Protein AF-A0A7W0XZ50-F1 (afdb_monomer_lite)

pLDDT: mean 72.94, std 28.94, range [22.44, 98.56]

Radius of gyration: 21.13 Å; chains: 1; bounding box: 76×56×45 Å

Foldseek 3Di:
DPDPPPLVVVLVVLLVVLVVVCVVPVPWQKEAEADAQAADQDPPPPPCNVVSVVSSVVSVSRLVSNQVSQVVVVVVVRNYDYQYLHVLCVQQHPVHPHHQAACDDPRHSHGDPSVVVSVVVSVVVVDPDPDDPPPPPPDPDDPPDDDPPPPPPDDDDDDDDDPVPPPDDDMDIDDPDPDDDDDPDDDDD

Structure (mmCIF, N/CA/C/O backbone):
data_AF-A0A7W0XZ50-F1
#
_entry.id   AF-A0A7W0XZ50-F1
#
loop_
_atom_site.group_PDB
_atom_site.id
_atom_site.type_symbol
_atom_site.label_atom_id
_atom_site.label_alt_id
_atom_site.label_comp_id
_atom_site.label_asym_id
_atom_site.label_entity_id
_atom_site.label_seq_id
_atom_site.pdbx_PDB_ins_code
_atom_site.Cartn_x
_atom_site.Cartn_y
_atom_site.Cartn_z
_atom_site.occupancy
_atom_site.B_iso_or_equiv
_atom_site.auth_seq_id
_atom_site.auth_comp_id
_atom_site.auth_asym_id
_atom_site.auth_atom_id
_atom_site.pdbx_PDB_model_num
ATOM 1 N N . MET A 1 1 ? 13.318 17.960 -4.355 1.00 37.28 1 MET A N 1
ATOM 2 C CA . MET A 1 1 ? 12.654 18.485 -3.143 1.00 37.28 1 MET A CA 1
ATOM 3 C C . MET A 1 1 ? 11.174 18.613 -3.468 1.00 37.28 1 MET A C 1
ATOM 5 O O . MET A 1 1 ? 10.826 19.457 -4.281 1.00 37.28 1 MET A O 1
ATOM 9 N N . ALA A 1 2 ? 10.330 17.703 -2.973 1.00 39.47 2 ALA A N 1
ATOM 10 C CA . ALA A 1 2 ? 8.882 17.807 -3.167 1.00 39.47 2 ALA A CA 1
ATOM 11 C C . ALA A 1 2 ? 8.350 19.037 -2.400 1.00 39.47 2 ALA A C 1
ATOM 13 O O . ALA A 1 2 ? 8.892 19.345 -1.333 1.00 39.47 2 ALA A O 1
ATOM 14 N N . PRO A 1 3 ? 7.349 19.768 -2.922 1.00 38.62 3 PRO A N 1
ATOM 15 C CA . PRO A 1 3 ? 6.856 20.976 -2.273 1.00 38.62 3 PRO A CA 1
ATOM 16 C C . PRO A 1 3 ? 6.271 20.666 -0.879 1.00 38.62 3 PRO A C 1
ATOM 18 O O . PRO A 1 3 ? 5.574 19.658 -0.715 1.00 38.62 3 PRO A O 1
ATOM 21 N N . PRO A 1 4 ? 6.529 21.520 0.130 1.00 40.62 4 PRO A N 1
ATOM 22 C CA . PRO A 1 4 ? 6.027 21.340 1.488 1.00 40.62 4 PRO A CA 1
ATOM 23 C C . PRO A 1 4 ? 4.510 21.572 1.507 1.00 40.62 4 PRO A C 1
ATOM 25 O O . PRO A 1 4 ? 4.044 22.705 1.538 1.00 40.62 4 PRO A O 1
ATOM 28 N N . GLY A 1 5 ? 3.725 20.496 1.431 1.00 44.00 5 GLY A N 1
ATOM 29 C CA . GLY A 1 5 ? 2.264 20.575 1.560 1.00 44.00 5 GLY A CA 1
ATOM 30 C C . GLY A 1 5 ? 1.484 19.346 1.089 1.00 44.00 5 GLY A C 1
ATOM 31 O O . GLY A 1 5 ? 0.393 19.098 1.588 1.00 44.00 5 GLY A O 1
ATOM 32 N N . GLY A 1 6 ? 2.029 18.533 0.176 1.00 59.94 6 GLY A N 1
ATOM 33 C CA . GLY A 1 6 ? 1.308 17.360 -0.348 1.00 59.94 6 GLY A CA 1
ATOM 34 C C . GLY A 1 6 ? 1.078 16.261 0.698 1.00 59.94 6 GLY A C 1
ATOM 35 O O . GLY A 1 6 ? -0.033 15.756 0.842 1.00 59.94 6 GLY A O 1
ATOM 36 N N . VAL A 1 7 ? 2.115 15.944 1.480 1.00 62.47 7 VAL A N 1
ATOM 37 C CA . VAL A 1 7 ? 2.074 14.895 2.516 1.00 62.47 7 VAL A CA 1
ATOM 38 C C . VAL A 1 7 ? 1.147 15.275 3.676 1.00 62.47 7 VAL A C 1
ATOM 40 O O . VAL A 1 7 ? 0.418 14.425 4.178 1.00 62.47 7 VAL A O 1
ATOM 43 N N . SER A 1 8 ? 1.102 16.552 4.072 1.00 76.00 8 SER A N 1
ATOM 44 C CA . SER A 1 8 ? 0.235 17.003 5.170 1.00 76.00 8 SER A CA 1
ATOM 45 C C . SER A 1 8 ? -1.244 17.027 4.779 1.00 76.00 8 SER A C 1
ATOM 47 O O . SER A 1 8 ? -2.093 16.636 5.578 1.00 76.00 8 SER A O 1
ATOM 49 N N . VAL A 1 9 ? -1.565 17.424 3.541 1.00 87.88 9 VAL A N 1
ATOM 50 C CA . VAL A 1 9 ? -2.944 17.378 3.029 1.00 87.88 9 VAL A CA 1
ATOM 51 C C . VAL A 1 9 ? -3.427 15.936 2.891 1.00 87.88 9 VAL A C 1
ATOM 53 O O . VAL A 1 9 ? -4.557 15.639 3.282 1.00 87.88 9 VAL A O 1
ATOM 56 N N . LEU A 1 10 ? -2.586 15.033 2.375 1.00 88.19 10 LEU A N 1
ATOM 57 C CA . LEU A 1 10 ? -2.915 13.611 2.302 1.00 88.19 10 LEU A CA 1
ATOM 58 C C . LEU A 1 10 ? -3.162 13.033 3.698 1.00 88.19 10 LEU A C 1
ATOM 60 O O . LEU A 1 10 ? -4.211 12.437 3.923 1.00 88.19 10 LEU A O 1
ATOM 64 N N . ALA A 1 11 ? -2.250 13.271 4.643 1.00 90.62 11 ALA A N 1
ATOM 65 C CA . ALA A 1 11 ? -2.388 12.777 6.009 1.00 90.62 11 ALA A CA 1
ATOM 66 C C . ALA A 1 11 ? -3.711 13.226 6.655 1.00 90.62 11 ALA A C 1
ATOM 68 O O . ALA A 1 11 ? -4.430 12.407 7.224 1.00 90.62 11 ALA A O 1
ATOM 69 N N . ALA A 1 12 ? -4.082 14.501 6.497 1.00 89.38 12 ALA A N 1
ATOM 70 C CA . ALA A 1 12 ? -5.347 15.028 7.009 1.00 89.38 12 ALA A CA 1
ATOM 71 C C . ALA A 1 12 ? -6.577 14.359 6.365 1.00 89.38 12 ALA A C 1
ATOM 73 O O . ALA A 1 12 ? -7.545 14.035 7.054 1.00 89.38 12 ALA A O 1
ATOM 74 N N . ARG A 1 13 ? -6.548 14.116 5.048 1.00 92.06 13 ARG A N 1
ATOM 75 C CA . ARG A 1 13 ? -7.640 13.428 4.337 1.00 92.06 13 ARG A CA 1
ATOM 76 C C . ARG A 1 13 ? -7.780 11.970 4.770 1.00 92.06 13 ARG A C 1
ATOM 78 O O . ARG A 1 13 ? -8.904 11.515 4.981 1.00 92.06 13 ARG A O 1
ATOM 85 N N . LEU A 1 14 ? -6.663 11.261 4.934 1.00 94.62 14 LEU A N 1
ATOM 86 C CA . LEU A 1 14 ? -6.658 9.880 5.420 1.00 94.62 14 LEU A CA 1
ATOM 87 C C . LEU A 1 14 ? -7.205 9.807 6.847 1.00 94.62 14 LEU A C 1
ATOM 89 O O . LEU A 1 14 ? -8.098 9.008 7.110 1.00 94.62 14 LEU A O 1
ATOM 93 N N . ALA A 1 15 ? -6.757 10.698 7.738 1.00 93.94 15 ALA A N 1
ATOM 94 C CA . ALA A 1 15 ? -7.230 10.745 9.120 1.00 93.94 15 ALA A CA 1
ATOM 95 C C . ALA A 1 15 ? -8.751 10.950 9.191 1.00 93.94 15 ALA A C 1
ATOM 97 O O . ALA A 1 15 ? -9.443 10.198 9.876 1.00 93.94 15 ALA A O 1
ATOM 98 N N . ASN A 1 16 ? -9.285 11.906 8.423 1.00 91.56 16 ASN A N 1
ATOM 99 C CA . ASN A 1 16 ? -10.727 12.156 8.347 1.00 91.56 16 ASN A CA 1
ATOM 100 C C . ASN A 1 16 ? -11.503 10.953 7.790 1.00 91.56 16 ASN A C 1
ATOM 102 O O . ASN A 1 16 ? -12.578 10.619 8.293 1.00 91.56 16 ASN A O 1
ATOM 106 N N . THR A 1 17 ? -10.963 10.297 6.761 1.00 94.06 17 THR A N 1
ATOM 107 C CA . THR A 1 17 ? -11.583 9.116 6.145 1.00 94.06 17 THR A CA 1
ATOM 108 C C . THR A 1 17 ? -11.654 7.962 7.141 1.00 94.06 17 THR A C 1
ATOM 110 O O . THR A 1 17 ? -12.733 7.431 7.395 1.00 94.06 17 THR A O 1
ATOM 113 N N . TYR A 1 18 ? -10.531 7.611 7.765 1.00 94.75 18 TYR A N 1
ATOM 114 C CA . TYR A 1 18 ? -10.455 6.498 8.711 1.00 94.75 18 TYR A CA 1
ATOM 115 C C . TYR A 1 18 ? -11.278 6.759 9.975 1.00 94.75 18 TYR A C 1
ATOM 117 O O . TYR A 1 18 ? -11.975 5.860 10.440 1.00 94.75 18 TYR A O 1
ATOM 125 N N . ALA A 1 19 ? -11.285 7.994 10.487 1.00 92.81 19 ALA A N 1
ATOM 126 C CA . ALA A 1 19 ? -12.146 8.378 11.603 1.00 92.81 19 ALA A CA 1
ATOM 127 C C . ALA A 1 19 ? -13.640 8.250 11.254 1.00 92.81 19 ALA A C 1
ATOM 129 O O . ALA A 1 19 ? -14.425 7.783 12.077 1.00 92.81 19 ALA A O 1
ATOM 130 N N . SER A 1 20 ? -14.034 8.606 10.026 1.00 92.62 20 SER A N 1
ATOM 131 C CA . SER A 1 20 ? -15.419 8.444 9.560 1.00 92.62 20 SER A CA 1
ATOM 132 C C . SER A 1 20 ? -15.822 6.971 9.475 1.00 92.62 20 SER A C 1
ATOM 134 O O . SER A 1 20 ? -16.928 6.614 9.878 1.00 92.62 20 SER A O 1
ATOM 136 N N . VAL A 1 21 ? -14.921 6.100 9.008 1.00 91.25 21 VAL A N 1
ATOM 137 C CA . VAL A 1 21 ? -15.167 4.649 8.986 1.00 91.25 21 VAL A CA 1
ATOM 138 C C . VAL A 1 21 ? -15.265 4.087 10.402 1.00 91.25 21 VAL A C 1
ATOM 140 O O . VAL A 1 21 ? -16.206 3.353 10.693 1.00 91.25 21 VAL A O 1
ATOM 143 N N . ALA A 1 22 ? -14.363 4.478 11.305 1.00 90.00 22 ALA A N 1
ATOM 144 C CA . ALA A 1 22 ? -14.409 4.067 12.707 1.00 90.00 22 ALA A CA 1
ATOM 145 C C . ALA A 1 22 ? -15.707 4.508 13.401 1.00 90.00 22 ALA A C 1
ATOM 147 O O . ALA A 1 22 ? -16.305 3.731 14.141 1.00 90.00 22 ALA A O 1
ATOM 148 N N . ALA A 1 23 ? -16.187 5.722 13.121 1.00 92.56 23 ALA A N 1
ATOM 149 C CA . ALA A 1 23 ? -17.459 6.212 13.644 1.00 92.56 23 ALA A CA 1
ATOM 150 C C . ALA A 1 23 ? -18.663 5.422 13.101 1.00 92.56 23 ALA A C 1
ATOM 152 O O . ALA A 1 23 ? -19.610 5.158 13.840 1.00 92.56 23 ALA A O 1
ATOM 153 N N . ALA A 1 24 ? -18.626 5.025 11.825 1.00 91.88 24 ALA A N 1
ATOM 154 C CA . ALA A 1 24 ? -19.682 4.230 11.201 1.00 91.88 24 ALA A CA 1
ATOM 155 C C . ALA A 1 24 ? -19.675 2.755 11.649 1.00 91.88 24 ALA A C 1
ATOM 157 O O . ALA A 1 24 ? -20.729 2.119 11.684 1.00 91.88 24 ALA A O 1
ATOM 158 N N . ALA A 1 25 ? -18.507 2.212 12.003 1.00 89.88 25 ALA A N 1
ATOM 159 C CA . ALA A 1 25 ? -18.318 0.816 12.390 1.00 89.88 25 ALA A CA 1
ATOM 160 C C . ALA A 1 25 ? -17.473 0.686 13.679 1.00 89.88 25 ALA A C 1
ATOM 162 O O . ALA A 1 25 ? -16.380 0.120 13.649 1.00 89.88 25 ALA A O 1
ATOM 163 N N . PRO A 1 26 ? -17.979 1.136 14.845 1.00 88.25 26 PRO A N 1
ATOM 164 C CA . PRO A 1 26 ? -17.186 1.283 16.076 1.00 88.25 26 PRO A CA 1
ATOM 165 C C . PRO A 1 26 ? -16.704 -0.034 16.702 1.00 88.25 26 PRO A C 1
ATOM 167 O O . PRO A 1 26 ? -15.922 -0.016 17.647 1.00 88.25 26 PRO A O 1
ATOM 170 N N . LYS A 1 27 ? -17.192 -1.180 16.213 1.00 87.00 27 LYS A N 1
ATOM 171 C CA . LYS A 1 27 ? -16.784 -2.523 16.656 1.00 87.00 27 LYS A CA 1
ATOM 172 C C . LYS A 1 27 ? -15.924 -3.263 15.627 1.00 87.00 27 LYS A C 1
ATOM 174 O O . LYS A 1 27 ? -15.537 -4.396 15.888 1.00 87.00 27 LYS A O 1
ATOM 179 N N . ALA A 1 28 ? -15.695 -2.682 14.451 1.00 89.12 28 ALA A N 1
ATOM 180 C CA . ALA A 1 28 ? -14.938 -3.346 13.400 1.00 89.12 28 ALA A CA 1
ATOM 181 C C . ALA A 1 28 ? -13.434 -3.279 13.675 1.00 89.12 28 ALA A C 1
ATOM 183 O O . ALA A 1 28 ? -12.945 -2.334 14.295 1.00 89.12 28 ALA A O 1
ATOM 184 N N . LEU A 1 29 ? -12.710 -4.275 13.172 1.00 90.50 29 LEU A N 1
ATOM 185 C CA . LEU A 1 29 ? -11.290 -4.126 12.879 1.00 90.50 29 LEU A CA 1
ATOM 186 C C . LEU A 1 29 ? -11.161 -3.479 11.499 1.00 90.50 29 LEU A C 1
ATOM 188 O O . LEU A 1 29 ? -11.757 -3.954 10.527 1.00 90.50 29 LEU A O 1
ATOM 192 N N . ILE A 1 30 ? -10.399 -2.394 11.426 1.00 93.69 30 ILE A N 1
ATOM 193 C CA . ILE A 1 30 ? -10.118 -1.677 10.186 1.00 93.69 30 ILE A CA 1
ATOM 194 C C . ILE A 1 30 ? -8.706 -2.045 9.734 1.00 93.69 30 ILE A C 1
ATOM 196 O O . ILE A 1 30 ? -7.735 -1.673 10.387 1.00 93.69 30 ILE A O 1
ATOM 200 N N . LEU A 1 31 ? -8.583 -2.741 8.606 1.00 95.00 31 LEU A N 1
ATOM 201 C CA . LEU A 1 31 ? -7.287 -3.029 7.993 1.00 95.00 31 LEU A CA 1
ATOM 202 C C . LEU A 1 31 ? -7.043 -2.073 6.828 1.00 95.00 31 LEU A C 1
ATOM 204 O O . LEU A 1 31 ? -7.841 -2.001 5.889 1.00 95.00 31 LEU A O 1
ATOM 208 N N . VAL A 1 32 ? -5.933 -1.344 6.897 1.00 96.38 32 VAL A N 1
ATOM 209 C CA . VAL A 1 32 ? -5.494 -0.396 5.871 1.00 96.38 32 VAL A CA 1
ATOM 210 C C . VAL A 1 32 ? -4.241 -0.940 5.205 1.00 96.38 32 VAL A C 1
ATOM 212 O O . VAL A 1 32 ? -3.187 -1.001 5.836 1.00 96.38 32 VAL A O 1
ATOM 215 N N . THR A 1 33 ? -4.317 -1.297 3.928 1.00 96.12 33 THR A N 1
ATOM 216 C CA . THR A 1 33 ? -3.135 -1.757 3.195 1.00 96.12 33 THR A CA 1
ATOM 217 C C . THR A 1 33 ? -2.265 -0.593 2.728 1.00 96.12 33 THR A C 1
ATOM 219 O O . THR A 1 33 ? -2.763 0.479 2.377 1.00 96.12 33 THR A O 1
ATOM 222 N N . GLY A 1 34 ? -0.957 -0.824 2.660 1.00 95.25 34 GLY A N 1
ATOM 223 C CA . GLY A 1 34 ? -0.059 -0.029 1.825 1.00 95.25 34 GLY A CA 1
ATOM 224 C C . GLY A 1 34 ? -0.160 -0.391 0.339 1.00 95.25 34 GLY A C 1
ATOM 225 O O . GLY A 1 34 ? -1.037 -1.142 -0.096 1.00 95.25 34 GL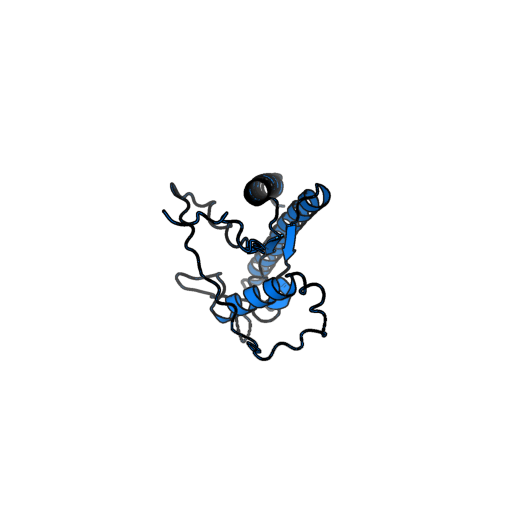Y A O 1
ATOM 226 N N . TYR A 1 35 ? 0.789 0.122 -0.436 1.00 96.38 35 TYR A N 1
ATOM 227 C CA . TYR A 1 35 ? 0.985 -0.206 -1.848 1.00 96.38 35 TYR A CA 1
ATOM 228 C C . TYR A 1 35 ? 2.296 -0.982 -2.053 1.00 96.38 35 TYR A C 1
ATOM 230 O O . TYR A 1 35 ? 3.286 -0.668 -1.383 1.00 96.38 35 TYR A O 1
ATOM 238 N N . PRO A 1 36 ? 2.352 -1.957 -2.977 1.00 97.38 36 PRO A N 1
ATOM 239 C CA . PRO A 1 36 ? 3.599 -2.607 -3.349 1.00 97.38 36 PRO A CA 1
ATOM 240 C C . PRO A 1 36 ? 4.515 -1.637 -4.097 1.00 97.38 36 PRO A C 1
ATOM 242 O O . PRO A 1 36 ? 4.059 -0.638 -4.667 1.00 97.38 36 PRO A O 1
ATOM 245 N N . TYR A 1 37 ? 5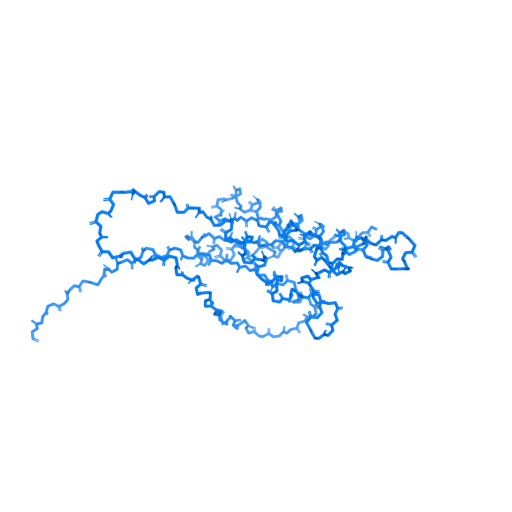.811 -1.946 -4.144 1.00 97.50 37 TYR A N 1
ATOM 246 C CA . TYR A 1 37 ? 6.694 -1.269 -5.088 1.00 97.50 37 TYR A CA 1
ATOM 247 C C . TYR A 1 37 ? 6.240 -1.558 -6.515 1.00 97.50 37 TYR A C 1
ATOM 249 O O . TYR A 1 37 ? 5.831 -2.668 -6.847 1.00 97.50 37 TYR A O 1
ATOM 257 N N . LEU A 1 38 ? 6.247 -0.520 -7.351 1.00 95.38 38 LEU A N 1
ATOM 258 C CA . LEU A 1 38 ? 5.640 -0.625 -8.672 1.00 95.38 38 LEU A CA 1
ATOM 259 C C . LEU A 1 38 ? 6.570 -1.332 -9.656 1.00 95.38 38 LEU A C 1
ATOM 261 O O . LEU A 1 38 ? 6.109 -2.062 -10.531 1.00 95.38 38 LEU A O 1
ATOM 265 N N . PHE A 1 39 ? 7.875 -1.110 -9.510 1.00 97.50 39 PHE A N 1
ATOM 266 C CA . PHE A 1 39 ? 8.888 -1.593 -10.437 1.00 97.50 39 PHE A CA 1
ATOM 267 C C . PHE A 1 39 ? 9.991 -2.359 -9.724 1.00 97.50 39 PHE A C 1
ATOM 269 O O . PHE A 1 39 ? 10.447 -1.954 -8.654 1.00 97.50 39 PHE A O 1
ATOM 276 N N . GLU A 1 40 ? 10.496 -3.393 -10.386 1.00 96.69 40 GLU A N 1
ATOM 277 C CA . GLU A 1 40 ? 11.768 -3.997 -10.023 1.00 96.69 40 GLU A CA 1
ATOM 278 C C . GLU A 1 40 ? 12.865 -2.968 -10.320 1.00 96.69 40 GLU A C 1
ATOM 280 O O . GLU A 1 40 ? 12.832 -2.286 -11.350 1.00 96.69 40 GLU A O 1
ATOM 285 N N . THR A 1 41 ? 13.836 -2.814 -9.418 1.00 94.06 41 THR A N 1
ATOM 286 C CA . THR A 1 41 ? 14.922 -1.848 -9.633 1.00 94.06 41 THR A CA 1
ATOM 287 C C . THR A 1 41 ? 15.839 -2.354 -10.751 1.00 94.06 41 THR A C 1
ATOM 289 O O . THR A 1 41 ? 16.518 -3.363 -10.562 1.00 94.06 41 THR A O 1
ATOM 292 N N . PRO A 1 42 ? 15.921 -1.670 -11.909 1.00 92.94 42 PRO A N 1
ATOM 293 C CA . PRO A 1 42 ? 16.729 -2.155 -13.016 1.00 92.94 42 PRO A CA 1
ATOM 294 C C . PRO A 1 42 ? 18.207 -1.797 -12.817 1.00 92.94 42 PRO A C 1
ATOM 296 O O . PRO A 1 42 ? 18.577 -1.015 -11.939 1.00 92.94 42 PRO A O 1
ATOM 299 N N . ALA A 1 43 ? 19.068 -2.297 -13.707 1.00 95.44 43 ALA A N 1
ATOM 300 C CA . ALA A 1 43 ? 20.450 -1.831 -13.793 1.00 95.44 43 ALA A CA 1
ATOM 301 C C . ALA A 1 43 ? 20.515 -0.307 -14.024 1.00 95.44 43 ALA A C 1
ATOM 303 O O . ALA A 1 43 ? 19.709 0.252 -14.770 1.00 95.44 43 ALA A O 1
ATOM 304 N N . ALA A 1 44 ? 21.528 0.355 -13.457 1.00 95.88 44 ALA A N 1
ATOM 305 C CA . ALA A 1 44 ? 21.717 1.807 -13.566 1.00 95.88 44 ALA A CA 1
ATOM 306 C C . ALA A 1 44 ? 21.887 2.319 -15.012 1.00 95.88 44 ALA A C 1
ATOM 308 O O . ALA A 1 44 ? 21.714 3.505 -15.275 1.00 95.88 44 ALA A O 1
ATOM 309 N N . THR A 1 45 ? 22.209 1.434 -15.958 1.00 96.56 45 THR A N 1
ATOM 310 C CA . THR A 1 45 ? 22.287 1.738 -17.395 1.00 96.56 45 THR A CA 1
ATOM 311 C C . THR A 1 45 ? 20.920 1.813 -18.077 1.00 96.56 45 THR A C 1
ATOM 313 O O . THR A 1 45 ? 20.848 2.200 -19.242 1.00 96.56 45 THR A O 1
ATOM 316 N N . ASN A 1 46 ? 19.837 1.419 -17.400 1.00 96.31 46 ASN A N 1
ATOM 317 C CA . ASN A 1 46 ? 18.487 1.532 -17.936 1.00 96.31 46 ASN A CA 1
ATOM 318 C C . ASN A 1 46 ? 18.123 3.023 -18.088 1.00 96.31 46 ASN A C 1
ATOM 320 O O . ASN A 1 46 ? 18.223 3.768 -17.110 1.00 96.31 46 ASN A O 1
ATOM 324 N N . PRO A 1 47 ? 17.663 3.477 -19.270 1.00 96.00 47 PRO A N 1
ATOM 325 C CA . PRO A 1 47 ? 17.331 4.886 -19.498 1.00 96.00 47 PRO A CA 1
ATOM 326 C C . PRO A 1 47 ? 16.233 5.421 -18.563 1.00 96.00 47 PRO A C 1
ATOM 328 O O . PRO A 1 47 ? 16.176 6.623 -18.321 1.00 96.00 47 PRO A O 1
ATOM 331 N N . ASN A 1 48 ? 15.400 4.540 -18.000 1.00 94.56 48 ASN A N 1
ATOM 332 C CA . ASN A 1 48 ? 14.324 4.881 -17.068 1.00 94.56 48 ASN A CA 1
ATOM 333 C C . ASN A 1 48 ? 14.713 4.696 -15.590 1.00 94.56 48 ASN A C 1
ATOM 335 O O . ASN A 1 48 ? 13.851 4.850 -14.725 1.00 94.56 48 ASN A O 1
ATOM 339 N N . PHE A 1 49 ? 15.971 4.358 -15.274 1.00 96.50 49 PHE A N 1
ATOM 340 C CA . PHE A 1 49 ? 16.411 4.034 -13.910 1.00 96.50 49 PHE A CA 1
ATOM 341 C C . PHE A 1 49 ? 16.023 5.115 -12.891 1.00 96.50 49 PHE A C 1
ATOM 343 O O . PHE A 1 49 ? 15.419 4.814 -11.865 1.00 96.50 49 PHE A O 1
ATOM 350 N N . SER A 1 50 ? 16.314 6.384 -13.191 1.00 96.44 50 SER A N 1
ATOM 351 C CA . SER A 1 50 ? 16.016 7.503 -12.289 1.00 96.44 50 SER A CA 1
ATOM 352 C C . SER A 1 50 ? 14.517 7.668 -12.035 1.00 96.44 50 SER A C 1
ATOM 354 O O . SER A 1 50 ? 14.110 7.904 -10.899 1.00 96.44 50 SER A O 1
ATOM 356 N N . THR A 1 51 ? 13.690 7.503 -13.069 1.00 95.12 51 THR A N 1
ATOM 357 C CA . THR A 1 51 ? 12.229 7.556 -12.960 1.00 95.12 51 THR A CA 1
ATOM 358 C C . THR A 1 51 ? 11.690 6.396 -12.130 1.00 95.12 51 THR A C 1
ATOM 360 O O . THR A 1 51 ? 10.881 6.627 -11.237 1.00 95.12 51 THR A O 1
ATOM 363 N N . ILE A 1 52 ? 12.161 5.172 -12.373 1.00 95.94 52 ILE A N 1
ATOM 364 C CA . ILE A 1 52 ? 11.747 3.979 -11.621 1.00 95.94 52 ILE A CA 1
ATOM 365 C C . ILE A 1 52 ? 12.084 4.128 -10.133 1.00 95.94 52 ILE A C 1
ATOM 367 O O . ILE A 1 52 ? 11.212 3.950 -9.282 1.00 95.94 52 ILE A O 1
ATOM 371 N N . VAL A 1 53 ? 13.317 4.535 -9.815 1.00 96.12 53 VAL A N 1
ATOM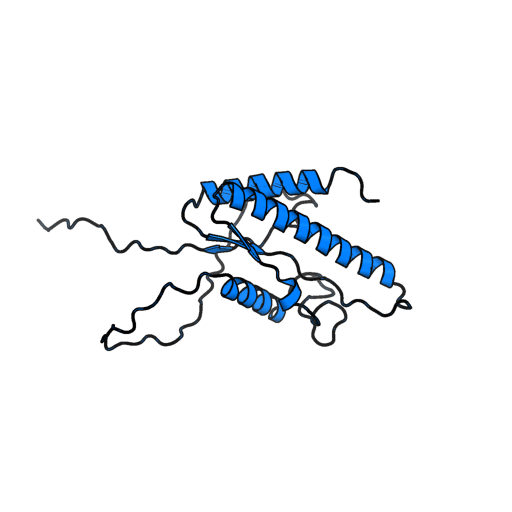 372 C CA . VAL A 1 53 ? 13.739 4.779 -8.429 1.00 96.12 53 VAL A CA 1
ATOM 373 C C . VAL A 1 53 ? 12.876 5.861 -7.777 1.00 96.12 53 VAL A C 1
ATOM 375 O O . VAL A 1 53 ? 12.423 5.678 -6.649 1.00 96.12 53 VAL A O 1
ATOM 378 N N . ALA A 1 54 ? 12.600 6.963 -8.480 1.00 94.88 54 ALA A N 1
ATOM 379 C CA . ALA A 1 54 ? 11.762 8.038 -7.953 1.00 94.88 54 ALA A CA 1
ATOM 380 C C . ALA A 1 54 ? 10.319 7.584 -7.673 1.00 94.88 54 ALA A C 1
ATOM 382 O O . ALA A 1 54 ? 9.732 8.009 -6.678 1.00 94.88 54 ALA A O 1
ATOM 383 N N . ILE A 1 55 ? 9.754 6.710 -8.512 1.00 93.62 55 ILE A N 1
ATOM 384 C CA . ILE A 1 55 ? 8.411 6.152 -8.306 1.00 93.62 55 ILE A CA 1
ATOM 385 C C . ILE A 1 55 ? 8.387 5.247 -7.073 1.00 93.62 55 ILE A C 1
ATOM 387 O O . ILE A 1 55 ? 7.553 5.455 -6.196 1.00 93.62 55 ILE A O 1
ATOM 391 N N . ASN A 1 56 ? 9.329 4.311 -6.945 1.00 95.56 56 ASN A N 1
ATOM 392 C CA . ASN A 1 56 ? 9.386 3.443 -5.766 1.00 95.56 56 ASN A CA 1
ATOM 393 C C . ASN A 1 56 ? 9.626 4.245 -4.474 1.00 95.56 56 ASN A C 1
ATOM 395 O O . ASN A 1 56 ? 9.000 3.968 -3.454 1.00 95.56 56 ASN A O 1
ATOM 399 N N . GLN A 1 57 ? 10.452 5.296 -4.516 1.00 95.44 57 GLN A N 1
ATOM 400 C CA . GLN A 1 57 ? 10.627 6.214 -3.383 1.00 95.44 57 GLN A CA 1
ATOM 401 C C . GLN A 1 57 ? 9.340 6.975 -3.036 1.00 95.44 57 GLN A C 1
ATOM 403 O O . GLN A 1 57 ? 9.049 7.194 -1.857 1.00 95.44 57 GLN A O 1
ATOM 408 N N . ALA A 1 58 ? 8.555 7.375 -4.040 1.00 92.12 58 ALA A N 1
ATOM 409 C CA . ALA A 1 58 ? 7.245 7.975 -3.813 1.00 92.12 58 ALA A CA 1
ATOM 410 C C . ALA A 1 58 ? 6.279 6.975 -3.153 1.00 92.12 58 ALA A C 1
ATOM 412 O O . ALA A 1 58 ? 5.574 7.362 -2.221 1.00 92.12 58 ALA A O 1
ATOM 413 N N . THR A 1 59 ? 6.307 5.695 -3.548 1.00 94.00 59 THR A N 1
ATOM 414 C CA . THR A 1 59 ? 5.571 4.617 -2.867 1.00 94.00 59 THR A CA 1
ATOM 415 C C . THR A 1 59 ? 6.002 4.478 -1.407 1.00 94.00 59 THR A C 1
ATOM 417 O O . THR A 1 59 ? 5.144 4.439 -0.527 1.00 94.00 59 THR A O 1
ATOM 420 N N . THR A 1 60 ? 7.308 4.492 -1.107 1.00 95.88 60 THR A N 1
ATOM 421 C CA . THR A 1 60 ? 7.796 4.474 0.285 1.00 95.88 60 THR A CA 1
ATOM 422 C C . THR A 1 60 ? 7.225 5.642 1.094 1.00 95.88 60 THR A C 1
ATOM 424 O O . THR A 1 60 ? 6.737 5.449 2.207 1.00 95.88 60 THR A O 1
ATOM 427 N N . ALA A 1 61 ? 7.247 6.859 0.541 1.00 93.31 61 ALA A N 1
ATOM 428 C CA . ALA A 1 61 ? 6.723 8.045 1.220 1.00 93.31 61 ALA A CA 1
ATOM 429 C C . ALA A 1 61 ? 5.196 7.988 1.423 1.00 93.31 61 ALA A C 1
ATOM 431 O O . ALA A 1 61 ? 4.690 8.412 2.469 1.00 93.31 61 ALA A O 1
ATOM 432 N N . LEU A 1 62 ? 4.462 7.445 0.448 1.00 92.75 62 LEU A N 1
ATOM 433 C CA . LEU A 1 62 ? 3.022 7.209 0.541 1.00 92.75 62 LEU A CA 1
ATOM 434 C C . LEU A 1 62 ? 2.701 6.207 1.658 1.00 92.75 62 LEU A C 1
ATOM 436 O O . LEU A 1 62 ? 1.927 6.532 2.558 1.00 92.75 62 LEU A O 1
ATOM 440 N N . ASN A 1 63 ? 3.352 5.044 1.652 1.00 95.75 63 ASN A N 1
ATOM 441 C CA . ASN A 1 63 ? 3.172 4.006 2.668 1.00 95.75 63 ASN A CA 1
ATOM 442 C C . ASN A 1 63 ? 3.509 4.520 4.072 1.00 95.75 63 ASN A C 1
ATOM 444 O O . ASN A 1 63 ? 2.744 4.300 5.008 1.00 95.75 63 ASN A O 1
ATOM 448 N N . ALA A 1 64 ? 4.591 5.292 4.218 1.00 96.25 64 ALA A N 1
ATOM 449 C CA . ALA A 1 64 ? 4.948 5.918 5.490 1.00 96.25 64 ALA A CA 1
ATOM 450 C C . ALA A 1 64 ? 3.874 6.906 5.981 1.00 96.25 64 ALA A C 1
ATOM 452 O O . ALA A 1 64 ? 3.581 6.965 7.175 1.00 96.25 64 ALA A O 1
ATOM 453 N N . THR A 1 65 ? 3.256 7.661 5.067 1.00 95.44 65 THR A N 1
ATOM 454 C CA . THR A 1 65 ? 2.155 8.579 5.403 1.00 95.44 65 THR A CA 1
ATOM 455 C C . THR A 1 65 ? 0.926 7.810 5.883 1.00 95.44 65 THR A C 1
ATOM 457 O O . THR A 1 65 ? 0.340 8.171 6.903 1.00 95.44 65 THR A O 1
ATOM 460 N N . ILE A 1 66 ? 0.555 6.735 5.181 1.00 96.00 66 ILE A N 1
ATOM 461 C CA . ILE A 1 66 ? -0.574 5.870 5.548 1.00 96.00 66 ILE A CA 1
ATOM 462 C C . ILE A 1 66 ? -0.337 5.251 6.929 1.00 96.00 66 ILE A C 1
ATOM 464 O O . ILE A 1 66 ? -1.169 5.420 7.822 1.00 96.00 66 ILE A O 1
ATOM 468 N N . ALA A 1 67 ? 0.816 4.607 7.127 1.00 97.19 67 ALA A N 1
ATOM 469 C CA . ALA A 1 67 ? 1.184 3.974 8.390 1.00 97.19 67 ALA A CA 1
ATOM 470 C C . ALA A 1 67 ? 1.216 4.979 9.553 1.00 97.19 67 ALA A C 1
ATOM 472 O O . ALA A 1 67 ? 0.709 4.690 10.635 1.00 97.19 67 ALA A O 1
ATOM 473 N N . GLY A 1 68 ? 1.742 6.190 9.333 1.00 97.06 68 GLY A N 1
ATOM 474 C CA . GLY A 1 68 ? 1.765 7.246 10.348 1.00 97.06 68 GLY A CA 1
ATOM 475 C C . GLY A 1 68 ? 0.368 7.711 10.779 1.00 97.06 68 GLY A C 1
ATOM 476 O O . GLY A 1 68 ? 0.118 7.912 11.971 1.00 97.06 68 GLY A O 1
ATOM 477 N N . VAL A 1 69 ? -0.568 7.843 9.834 1.00 96.75 69 VAL A N 1
ATOM 478 C CA . VAL A 1 69 ? -1.967 8.187 10.144 1.00 96.75 69 VAL A CA 1
ATOM 479 C C . VAL A 1 69 ? -2.657 7.051 10.897 1.00 96.75 69 VAL A C 1
ATOM 481 O O . VAL A 1 69 ? -3.329 7.310 11.896 1.00 96.75 69 VAL A O 1
ATOM 484 N N . VAL A 1 70 ? -2.464 5.804 10.459 1.00 97.12 70 VAL A N 1
ATOM 485 C CA . VAL A 1 70 ? -2.990 4.622 11.154 1.00 97.12 70 VAL A CA 1
ATOM 486 C C . VAL A 1 70 ? -2.474 4.570 12.591 1.00 97.12 70 VAL A C 1
ATOM 488 O O . VAL A 1 70 ? -3.281 4.492 13.512 1.00 97.12 70 VAL A O 1
ATOM 491 N N . GLY A 1 71 ? -1.163 4.720 12.800 1.00 97.44 71 GLY A N 1
ATOM 492 C CA . GLY A 1 71 ? -0.564 4.737 14.137 1.00 97.44 71 GLY A CA 1
ATOM 493 C C . GLY A 1 71 ? -1.103 5.864 15.023 1.00 97.44 71 GLY A C 1
ATOM 494 O O . GLY A 1 71 ? -1.338 5.660 16.212 1.00 97.44 71 GLY A O 1
ATOM 495 N N . THR A 1 72 ? -1.384 7.037 14.447 1.00 97.44 72 THR A N 1
ATOM 496 C CA . THR A 1 72 ? -2.007 8.154 15.179 1.00 97.44 72 THR A CA 1
ATOM 497 C C . THR A 1 72 ? -3.413 7.800 15.671 1.00 97.44 72 THR A C 1
ATOM 499 O O . THR A 1 72 ? -3.754 8.080 16.819 1.00 97.44 72 THR A O 1
ATOM 502 N N . LEU A 1 73 ? -4.238 7.173 14.827 1.00 94.94 73 LEU A N 1
ATOM 503 C CA . LEU A 1 73 ? -5.599 6.771 15.200 1.00 94.94 73 LEU A CA 1
ATOM 504 C C . LEU A 1 73 ? -5.614 5.572 16.148 1.00 94.94 73 LEU A C 1
ATOM 506 O O . LEU A 1 73 ? -6.424 5.539 17.074 1.00 94.94 73 LEU A O 1
ATOM 510 N N . GLN A 1 74 ? -4.692 4.631 15.964 1.00 96.69 74 GLN A N 1
ATOM 511 C CA . GLN A 1 74 ? -4.496 3.511 16.876 1.00 96.69 74 GLN A CA 1
ATOM 512 C C . GLN A 1 74 ? -4.140 4.017 18.283 1.00 96.69 74 GLN A C 1
ATOM 514 O O . GLN A 1 74 ? -4.762 3.609 19.262 1.00 96.69 74 GLN A O 1
ATOM 519 N N . ALA A 1 75 ? -3.230 4.994 18.392 1.00 97.38 75 ALA A N 1
ATOM 520 C CA . ALA A 1 75 ? -2.900 5.649 19.662 1.00 97.38 75 ALA A CA 1
ATOM 521 C C . ALA A 1 75 ? -4.088 6.411 20.286 1.00 97.38 75 ALA A C 1
ATOM 523 O O . ALA A 1 75 ? -4.133 6.592 21.502 1.00 97.38 75 ALA A O 1
ATOM 524 N N . ALA A 1 76 ? -5.064 6.830 19.474 1.00 96.44 76 ALA A N 1
ATOM 525 C CA . ALA A 1 76 ? -6.318 7.436 19.923 1.00 96.44 76 ALA A CA 1
ATOM 526 C C . ALA A 1 76 ? -7.415 6.405 20.276 1.00 96.44 76 ALA A C 1
ATOM 528 O O . ALA A 1 76 ? -8.532 6.797 20.611 1.00 96.44 76 ALA A O 1
ATOM 529 N N . GLY A 1 77 ? -7.113 5.102 20.218 1.00 96.00 77 GLY A N 1
ATOM 530 C CA . GLY A 1 77 ? -8.021 4.019 20.603 1.00 96.00 77 GLY A CA 1
ATOM 531 C C . GLY A 1 77 ? -8.900 3.472 19.476 1.00 96.00 77 GLY A C 1
ATOM 532 O O . GLY A 1 77 ? -9.822 2.705 19.748 1.00 96.00 77 GLY A O 1
ATOM 533 N N . VAL A 1 78 ? -8.645 3.842 18.217 1.00 94.81 78 VAL A N 1
ATOM 534 C CA . VAL A 1 78 ? -9.329 3.228 17.070 1.00 94.81 78 VAL A CA 1
ATOM 535 C C . VAL A 1 78 ? -8.773 1.819 16.838 1.00 94.81 78 VAL A C 1
ATOM 537 O O . VAL A 1 78 ? -7.559 1.632 16.809 1.00 94.81 78 VAL A O 1
ATOM 540 N N . ASN A 1 79 ? -9.650 0.831 16.627 1.00 93.62 79 ASN A N 1
ATOM 541 C CA . ASN A 1 79 ? -9.263 -0.534 16.251 1.00 93.62 79 ASN A CA 1
ATOM 542 C C . ASN A 1 79 ? -8.883 -0.600 14.758 1.00 93.62 79 ASN A C 1
ATOM 544 O O . ASN A 1 79 ? -9.674 -1.024 13.912 1.00 93.62 79 ASN A O 1
ATOM 548 N N . ILE A 1 80 ? -7.699 -0.082 14.438 1.00 94.44 80 ILE A N 1
ATOM 549 C CA . ILE A 1 80 ? -7.169 0.060 13.082 1.00 94.44 80 ILE A CA 1
ATOM 550 C C . ILE A 1 80 ? -5.725 -0.434 13.018 1.00 94.44 80 ILE A C 1
ATOM 552 O O . ILE A 1 80 ? -4.931 -0.152 13.917 1.00 94.44 80 ILE A O 1
ATOM 556 N N . GLU A 1 81 ? -5.381 -1.135 11.942 1.00 95.88 81 GLU A N 1
ATOM 557 C CA . GLU A 1 81 ? -4.037 -1.658 11.699 1.00 95.88 81 GLU A CA 1
ATOM 558 C C . GLU A 1 81 ? -3.575 -1.387 10.266 1.00 95.88 81 GLU A C 1
ATOM 560 O O . GLU A 1 81 ? -4.370 -1.338 9.323 1.00 95.88 81 GLU A O 1
ATOM 565 N N . TYR A 1 82 ? -2.266 -1.179 10.119 1.00 96.62 82 TYR A N 1
ATOM 566 C CA . TYR A 1 82 ? -1.615 -0.995 8.829 1.00 96.62 82 TYR A CA 1
ATOM 567 C C . TYR A 1 82 ? -1.048 -2.335 8.368 1.00 96.62 82 TYR A C 1
ATOM 569 O O . TYR A 1 82 ? -0.289 -2.968 9.099 1.00 96.62 82 TYR A O 1
ATOM 577 N N . VAL A 1 83 ? -1.386 -2.732 7.145 1.00 96.00 83 VAL A N 1
ATOM 578 C CA . VAL A 1 83 ? -0.923 -3.968 6.517 1.00 96.00 83 VAL A CA 1
ATOM 579 C C . VAL A 1 83 ? 0.077 -3.609 5.424 1.00 96.00 83 VAL A C 1
ATOM 581 O O . VAL A 1 83 ? -0.285 -3.064 4.378 1.00 96.00 83 VAL A O 1
ATOM 584 N N . ASP A 1 84 ? 1.353 -3.901 5.671 1.00 95.88 84 ASP A N 1
ATOM 585 C CA . ASP A 1 84 ? 2.391 -3.767 4.654 1.00 95.88 84 ASP A CA 1
ATOM 586 C C . ASP A 1 84 ? 2.300 -4.925 3.655 1.00 95.88 84 ASP A C 1
ATOM 588 O O . ASP A 1 84 ? 2.391 -6.094 4.025 1.00 95.88 84 ASP A O 1
ATOM 592 N N . VAL A 1 85 ? 2.132 -4.589 2.380 1.00 95.00 85 VAL A N 1
ATOM 593 C CA . VAL A 1 85 ? 2.017 -5.557 1.282 1.00 95.00 85 VAL A CA 1
ATOM 594 C C . VAL A 1 85 ? 3.286 -5.645 0.442 1.00 95.00 85 VAL A C 1
ATOM 596 O O . VAL A 1 85 ? 3.350 -6.464 -0.470 1.00 95.00 85 VAL A O 1
ATOM 599 N N . THR A 1 86 ? 4.309 -4.833 0.729 1.00 95.94 86 THR A N 1
ATOM 600 C CA . THR A 1 86 ? 5.547 -4.806 -0.066 1.00 95.94 86 THR A CA 1
ATOM 601 C C . THR A 1 86 ? 6.233 -6.171 -0.093 1.00 95.94 86 THR A C 1
ATOM 603 O O . THR A 1 86 ? 6.617 -6.629 -1.162 1.00 95.94 86 THR A O 1
ATOM 606 N N . ALA A 1 87 ? 6.275 -6.877 1.040 1.00 94.00 87 ALA A N 1
ATOM 607 C CA . ALA A 1 87 ? 6.842 -8.224 1.123 1.00 94.00 87 ALA A CA 1
ATOM 608 C C . ALA A 1 87 ? 6.083 -9.265 0.278 1.00 94.00 87 ALA A C 1
ATOM 610 O O . ALA A 1 87 ? 6.688 -10.208 -0.217 1.00 94.00 87 ALA A O 1
ATOM 611 N N . ALA A 1 88 ? 4.770 -9.099 0.083 1.00 94.06 88 ALA A N 1
ATOM 612 C CA . ALA A 1 88 ? 3.964 -10.013 -0.731 1.00 94.06 88 ALA A CA 1
ATOM 613 C C . ALA A 1 88 ? 4.182 -9.817 -2.246 1.00 94.06 88 ALA A C 1
ATOM 615 O O . ALA A 1 88 ? 3.754 -10.651 -3.043 1.00 94.06 88 ALA A O 1
ATOM 616 N N . PHE A 1 89 ? 4.832 -8.717 -2.635 1.00 97.31 89 PHE A N 1
ATOM 617 C CA . PHE A 1 89 ? 5.124 -8.345 -4.020 1.00 97.31 89 PHE A CA 1
ATOM 618 C C . PHE A 1 89 ? 6.624 -8.318 -4.339 1.00 97.31 89 PHE A C 1
ATOM 620 O O . PHE A 1 89 ? 6.978 -8.028 -5.480 1.00 97.31 89 PHE A O 1
ATOM 627 N N . ASP A 1 90 ? 7.490 -8.619 -3.369 1.00 96.56 90 ASP A N 1
ATOM 628 C CA . ASP A 1 90 ? 8.942 -8.652 -3.558 1.00 96.56 90 ASP A CA 1
ATOM 629 C C . ASP A 1 90 ? 9.315 -9.676 -4.643 1.00 96.56 90 ASP A C 1
ATOM 631 O O . ASP A 1 90 ? 8.946 -10.851 -4.563 1.00 96.56 90 ASP A O 1
ATOM 635 N N . GLY A 1 91 ? 9.991 -9.217 -5.699 1.00 97.50 91 GLY A N 1
ATOM 636 C CA . GLY A 1 91 ? 10.326 -10.034 -6.871 1.00 97.50 91 GLY A CA 1
ATOM 637 C C . GLY A 1 91 ? 9.169 -10.255 -7.856 1.00 97.50 91 GLY A C 1
ATOM 638 O O . GLY A 1 91 ? 9.301 -11.062 -8.781 1.00 97.50 91 GLY A O 1
ATOM 639 N N . HIS A 1 92 ? 8.054 -9.544 -7.680 1.00 98.25 92 HIS A N 1
ATOM 640 C CA . HIS A 1 92 ? 6.848 -9.609 -8.510 1.00 98.25 92 HIS A CA 1
ATOM 641 C C . HIS A 1 92 ? 6.404 -8.229 -9.031 1.00 98.25 92 HIS A C 1
ATOM 643 O O . HIS A 1 92 ? 5.281 -8.055 -9.517 1.00 98.25 92 HIS A O 1
ATOM 649 N N . GLU A 1 93 ? 7.267 -7.221 -8.968 1.00 98.12 93 GLU A N 1
ATOM 650 C CA . GLU A 1 93 ? 7.005 -5.884 -9.493 1.00 98.12 93 GLU A CA 1
ATOM 651 C C . GLU A 1 93 ? 7.058 -5.845 -11.033 1.00 98.12 93 GLU A C 1
ATOM 653 O O . GLU A 1 93 ? 7.463 -6.806 -11.698 1.00 98.12 93 GLU A O 1
ATOM 658 N N . ILE A 1 94 ? 6.686 -4.715 -11.648 1.00 97.44 94 ILE A N 1
ATOM 659 C CA . ILE A 1 94 ? 6.864 -4.530 -13.096 1.00 97.44 94 ILE A CA 1
ATOM 660 C C . ILE A 1 94 ? 8.359 -4.591 -13.435 1.00 97.44 94 ILE A C 1
ATOM 662 O O . ILE A 1 94 ? 9.152 -3.798 -12.933 1.00 97.44 94 ILE A O 1
ATOM 666 N N . GLY A 1 95 ? 8.724 -5.495 -14.343 1.00 95.88 95 GLY A N 1
ATOM 667 C CA . GLY A 1 95 ? 10.115 -5.763 -14.726 1.00 95.88 95 GLY A CA 1
ATOM 668 C C . GLY A 1 95 ? 10.592 -7.150 -14.300 1.00 95.88 95 GLY A C 1
ATOM 669 O O . GLY A 1 95 ? 11.432 -7.715 -14.997 1.00 95.88 95 GLY A O 1
ATOM 670 N N . SER A 1 96 ? 9.965 -7.721 -13.264 1.00 97.38 96 SER A N 1
ATOM 671 C CA . SER A 1 96 ? 10.265 -9.065 -12.769 1.00 97.38 96 SER 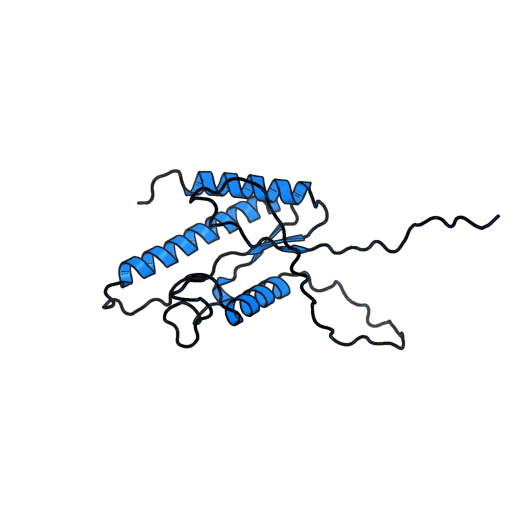A CA 1
ATOM 672 C C . SER A 1 96 ? 9.874 -10.172 -13.754 1.00 97.38 96 SER A C 1
ATOM 674 O O . SER A 1 96 ? 9.113 -9.970 -14.707 1.00 97.38 96 SER A O 1
ATOM 676 N N . ALA A 1 97 ? 10.370 -11.387 -13.498 1.00 97.00 97 ALA A N 1
ATOM 677 C CA . ALA A 1 97 ? 10.063 -12.565 -14.309 1.00 97.00 97 ALA A CA 1
ATOM 678 C C . ALA A 1 97 ? 8.590 -13.010 -14.213 1.00 97.00 97 ALA A C 1
ATOM 680 O O . ALA A 1 97 ? 8.059 -13.574 -15.171 1.00 97.00 97 ALA A O 1
ATOM 681 N N . VAL A 1 98 ? 7.933 -12.774 -13.071 1.00 97.56 98 VAL A N 1
ATOM 682 C CA . VAL A 1 98 ? 6.536 -13.164 -12.817 1.00 97.56 98 VAL A CA 1
ATOM 683 C C . VAL A 1 98 ? 5.795 -11.975 -12.195 1.00 97.56 98 VAL A C 1
ATOM 685 O O . VAL A 1 98 ? 5.542 -11.975 -10.993 1.00 97.56 98 VAL A O 1
ATOM 688 N N . PRO A 1 99 ? 5.454 -10.938 -12.976 1.00 98.06 99 PRO A N 1
ATOM 689 C CA . PRO A 1 99 ? 4.884 -9.723 -12.418 1.00 98.06 99 PRO A CA 1
ATOM 690 C C . PRO A 1 99 ? 3.460 -9.953 -11.899 1.00 98.06 99 PRO A C 1
ATOM 692 O O . PRO A 1 99 ? 2.616 -10.556 -12.566 1.00 98.06 99 PRO A O 1
ATOM 695 N N . PHE A 1 100 ? 3.173 -9.408 -10.722 1.00 98.56 100 PHE A N 1
ATOM 696 C CA . PHE A 1 100 ? 1.845 -9.338 -10.105 1.00 98.56 100 PHE A CA 1
ATOM 697 C C . PHE A 1 100 ? 1.109 -8.042 -10.438 1.00 98.56 100 PHE A C 1
ATOM 699 O O . PHE A 1 100 ? -0.025 -7.851 -10.008 1.00 98.56 100 PHE A O 1
ATOM 706 N N . ILE A 1 101 ? 1.730 -7.160 -11.219 1.00 97.75 101 ILE A N 1
ATOM 707 C CA . ILE A 1 101 ? 1.198 -5.853 -11.592 1.00 97.75 101 ILE A CA 1
ATOM 708 C C . ILE A 1 101 ? 1.150 -5.755 -13.117 1.00 97.75 101 ILE A C 1
ATOM 710 O O . ILE A 1 101 ? 2.109 -6.099 -13.813 1.00 97.75 101 ILE A O 1
ATOM 714 N N . ASN A 1 102 ? 0.032 -5.272 -13.653 1.00 95.56 102 ASN A N 1
ATOM 715 C CA . ASN A 1 102 ? -0.113 -5.037 -15.085 1.00 95.56 102 ASN A CA 1
ATOM 716 C C . ASN A 1 102 ? 0.764 -3.851 -15.514 1.00 95.56 102 ASN A C 1
ATOM 718 O O . ASN A 1 102 ? 0.662 -2.760 -14.961 1.00 95.56 102 ASN A O 1
ATOM 722 N N . SER A 1 103 ? 1.610 -4.024 -16.529 1.00 95.31 103 SER A N 1
ATOM 723 C CA . SER A 1 103 ? 2.518 -2.960 -16.990 1.00 95.31 103 SER A CA 1
ATOM 724 C C . SER A 1 103 ? 1.909 -2.022 -18.035 1.00 95.31 103 SER A C 1
ATOM 726 O O . SER A 1 103 ? 2.419 -0.926 -18.258 1.00 95.31 103 SER A O 1
ATOM 728 N N . THR A 1 104 ? 0.841 -2.452 -18.707 1.00 93.50 104 THR A N 1
ATOM 729 C CA . THR A 1 104 ? 0.207 -1.737 -19.823 1.00 93.50 104 THR A CA 1
ATOM 730 C C . THR A 1 104 ? -1.289 -2.046 -19.883 1.00 93.50 104 THR A C 1
ATOM 732 O O . THR A 1 104 ? -1.781 -2.913 -19.163 1.00 93.50 104 THR A O 1
ATOM 735 N N . GLY A 1 105 ? -2.011 -1.349 -20.764 1.00 94.38 105 GLY A N 1
ATOM 736 C CA . GLY A 1 105 ? -3.439 -1.569 -20.982 1.00 94.38 105 GLY A CA 1
ATOM 737 C C . GLY A 1 105 ? -4.335 -0.756 -20.040 1.00 94.38 105 GLY A C 1
ATOM 738 O O . GLY A 1 105 ? -3.848 0.131 -19.337 1.00 94.38 105 GLY A O 1
ATOM 739 N N . PRO A 1 106 ? -5.656 -1.014 -20.057 1.00 93.62 106 PRO A N 1
ATOM 740 C CA . PRO A 1 106 ? -6.620 -0.273 -19.241 1.00 93.62 106 PRO A CA 1
ATOM 741 C C . PRO A 1 106 ? -6.391 -0.459 -17.735 1.00 93.62 106 PRO A C 1
ATOM 743 O O . PRO A 1 106 ? -6.650 0.468 -16.975 1.00 93.62 106 PRO A O 1
ATOM 746 N N . ASP A 1 107 ? -5.842 -1.607 -17.333 1.00 90.69 107 ASP A N 1
ATOM 747 C CA . ASP A 1 107 ? -5.555 -1.952 -15.936 1.00 90.69 107 ASP A CA 1
ATOM 748 C C . ASP A 1 107 ? -4.087 -1.695 -15.561 1.00 90.69 107 ASP A C 1
ATOM 750 O O . ASP A 1 107 ? -3.588 -2.235 -14.573 1.00 90.69 107 ASP A O 1
ATOM 754 N N . ALA A 1 108 ? -3.357 -0.899 -16.355 1.00 91.88 108 ALA A N 1
ATOM 755 C CA . ALA A 1 108 ? -1.958 -0.588 -16.083 1.00 91.88 108 ALA A CA 1
ATOM 756 C C . ALA A 1 108 ? -1.771 -0.083 -14.644 1.00 91.88 108 ALA A C 1
ATOM 758 O O . ALA A 1 108 ? -2.570 0.702 -14.128 1.00 91.88 108 ALA A O 1
ATOM 759 N N . PHE A 1 109 ? -0.694 -0.544 -14.013 1.00 95.25 109 PHE A N 1
ATOM 760 C CA . PHE A 1 109 ? -0.290 -0.243 -12.640 1.00 95.25 109 PHE A CA 1
ATOM 761 C C . PHE A 1 109 ? -1.233 -0.765 -11.547 1.00 95.25 109 PHE A C 1
ATOM 763 O O . PHE A 1 109 ? -1.020 -0.464 -10.376 1.00 95.25 109 PHE A O 1
ATOM 770 N N . HIS A 1 110 ? -2.221 -1.589 -11.907 1.00 95.62 110 HIS A N 1
ATOM 771 C CA . HIS A 1 110 ? -3.042 -2.330 -10.952 1.00 95.62 110 HIS A CA 1
ATOM 772 C C . HIS A 1 110 ? -2.526 -3.765 -10.793 1.00 95.62 110 HIS A C 1
ATOM 774 O O . HIS A 1 110 ? -1.947 -4.315 -11.744 1.00 95.62 110 HIS A O 1
ATOM 780 N N . PRO A 1 111 ? -2.755 -4.403 -9.629 1.00 96.38 111 PRO A N 1
ATOM 781 C CA . PRO A 1 111 ? -2.525 -5.830 -9.473 1.00 96.38 111 PRO A CA 1
ATOM 782 C C . PRO A 1 111 ? -3.269 -6.637 -10.546 1.00 96.38 111 PRO A C 1
ATOM 784 O O . PRO A 1 111 ? -4.388 -6.309 -10.939 1.00 96.38 111 PRO A O 1
ATOM 787 N N . ASN A 1 112 ? -2.652 -7.708 -11.032 1.00 96.38 112 ASN A N 1
ATOM 788 C CA . ASN A 1 112 ? -3.352 -8.731 -11.803 1.00 96.38 112 ASN A CA 1
ATOM 789 C C . ASN A 1 112 ? -3.989 -9.760 -10.852 1.00 96.38 112 ASN A C 1
ATOM 791 O O . ASN A 1 112 ? -3.950 -9.607 -9.632 1.00 96.38 112 ASN A O 1
ATOM 795 N N . ALA A 1 113 ? -4.573 -10.830 -11.396 1.00 96.81 113 ALA A N 1
ATOM 796 C CA . ALA A 1 113 ? -5.217 -11.860 -10.579 1.00 96.81 113 ALA A CA 1
ATOM 797 C C . ALA A 1 113 ? -4.288 -12.449 -9.496 1.00 96.81 113 ALA A C 1
ATOM 799 O O . ALA A 1 113 ? -4.726 -12.636 -8.365 1.00 96.81 113 ALA A O 1
ATOM 800 N N . ALA A 1 114 ? -3.009 -12.693 -9.808 1.00 97.62 114 ALA A N 1
ATOM 801 C CA . ALA A 1 114 ? -2.040 -13.195 -8.832 1.00 97.62 114 ALA A CA 1
ATOM 802 C C . ALA A 1 114 ? -1.692 -12.135 -7.775 1.00 97.62 114 ALA A C 1
ATOM 804 O O . ALA A 1 114 ? -1.629 -12.449 -6.589 1.00 97.62 114 ALA A O 1
ATOM 805 N N . GLY A 1 115 ? -1.564 -10.868 -8.179 1.00 95.94 115 GLY A N 1
ATOM 806 C CA . GLY A 1 115 ? -1.364 -9.762 -7.242 1.00 95.94 115 GLY A CA 1
ATOM 807 C C . GLY A 1 115 ? -2.533 -9.570 -6.275 1.00 95.94 115 GLY A C 1
ATOM 808 O O . GLY A 1 115 ? -2.314 -9.354 -5.086 1.00 95.94 115 GLY A O 1
ATOM 809 N N . TYR A 1 116 ? -3.778 -9.719 -6.733 1.00 96.50 116 TYR A N 1
ATOM 810 C CA . TYR A 1 116 ? -4.938 -9.676 -5.835 1.00 96.50 116 TYR A CA 1
ATOM 811 C C . TYR A 1 116 ? -4.972 -10.855 -4.854 1.00 96.50 116 TYR A C 1
ATOM 813 O O . TYR A 1 116 ? -5.370 -10.675 -3.704 1.00 96.50 116 TYR A O 1
ATOM 821 N N . VAL A 1 117 ? -4.502 -12.040 -5.260 1.00 96.31 117 VAL A N 1
ATOM 822 C CA . VAL A 1 117 ? -4.309 -13.171 -4.334 1.00 96.31 117 VAL A CA 1
ATOM 823 C C . VAL A 1 117 ? -3.244 -12.842 -3.281 1.00 96.31 117 VAL A C 1
ATOM 825 O O . VAL A 1 117 ? -3.451 -13.133 -2.105 1.00 96.31 117 VAL A O 1
ATOM 828 N N . ALA A 1 118 ? -2.144 -12.188 -3.665 1.00 94.19 118 ALA A N 1
ATOM 829 C CA . ALA A 1 118 ? -1.108 -11.754 -2.726 1.00 94.19 118 ALA A CA 1
ATOM 830 C C . ALA A 1 118 ? -1.635 -10.721 -1.711 1.00 94.19 118 ALA A C 1
ATOM 832 O O . ALA A 1 118 ? -1.374 -10.840 -0.513 1.00 94.19 118 ALA A O 1
ATOM 833 N N . TYR A 1 119 ? -2.446 -9.759 -2.163 1.00 92.12 119 TYR A N 1
ATOM 834 C CA . TYR A 1 119 ? -3.156 -8.823 -1.283 1.00 92.12 119 TYR A CA 1
ATOM 835 C C . TYR A 1 119 ? -4.075 -9.538 -0.288 1.00 92.12 119 TYR A C 1
ATOM 837 O O . TYR A 1 119 ? -4.033 -9.245 0.907 1.00 92.12 119 TYR A O 1
ATOM 845 N N . ALA A 1 120 ? -4.890 -10.484 -0.767 1.00 89.88 120 ALA A N 1
ATOM 846 C CA . ALA A 1 120 ? -5.792 -11.250 0.086 1.00 89.88 120 ALA A CA 1
ATOM 847 C C . ALA A 1 120 ? -5.021 -12.029 1.161 1.00 89.88 120 ALA A C 1
ATOM 849 O O . ALA A 1 120 ? -5.377 -11.952 2.333 1.00 89.88 120 ALA A O 1
ATOM 850 N N . ALA A 1 121 ? -3.920 -12.689 0.793 1.00 89.88 121 ALA A N 1
ATOM 851 C CA . ALA A 1 121 ? -3.082 -13.421 1.740 1.00 89.88 121 ALA A CA 1
ATOM 852 C C . ALA A 1 121 ? -2.457 -12.505 2.811 1.00 89.88 121 ALA A C 1
ATOM 854 O O . ALA A 1 121 ? -2.427 -12.864 3.988 1.00 89.88 121 ALA A O 1
ATOM 855 N N . ALA A 1 122 ? -1.993 -11.309 2.430 1.00 90.19 122 ALA A N 1
ATOM 856 C CA . ALA A 1 122 ? -1.451 -10.333 3.378 1.00 90.19 122 ALA A CA 1
ATOM 857 C C . ALA A 1 122 ? -2.516 -9.840 4.374 1.00 90.19 122 ALA A C 1
ATOM 859 O O . ALA A 1 122 ? -2.244 -9.712 5.567 1.00 90.19 122 ALA A O 1
ATOM 860 N N . LEU A 1 123 ? -3.742 -9.608 3.899 1.00 88.19 123 LEU A N 1
ATOM 861 C CA . LEU A 1 123 ? -4.879 -9.236 4.743 1.00 88.19 123 LEU A CA 1
ATOM 862 C C . LEU A 1 123 ? -5.307 -10.377 5.672 1.00 88.19 123 LEU A C 1
ATOM 864 O O . LEU A 1 123 ? -5.535 -10.139 6.854 1.00 88.19 123 LEU A O 1
ATOM 868 N N . GLU A 1 124 ? -5.386 -11.608 5.166 1.00 88.50 124 GLU A N 1
ATOM 869 C CA . GLU A 1 124 ? -5.713 -12.793 5.967 1.00 88.50 124 GLU A CA 1
ATOM 870 C C . GLU A 1 124 ? -4.703 -13.012 7.097 1.00 88.50 124 GLU A C 1
ATOM 872 O O . GLU A 1 124 ? -5.101 -13.322 8.219 1.00 88.50 124 GLU A O 1
ATOM 877 N N . ALA A 1 125 ? -3.412 -12.792 6.835 1.00 88.56 125 ALA A N 1
ATOM 878 C CA . ALA A 1 125 ? -2.363 -12.887 7.848 1.00 88.56 125 ALA A CA 1
ATOM 879 C C . ALA A 1 125 ? -2.465 -11.807 8.942 1.00 88.56 125 ALA A C 1
ATOM 881 O O . ALA A 1 125 ? -1.989 -12.025 10.056 1.00 88.56 125 ALA A O 1
ATOM 882 N N . ALA A 1 126 ? -3.074 -10.659 8.631 1.00 86.69 126 ALA A N 1
ATOM 883 C CA . ALA A 1 126 ? -3.304 -9.566 9.575 1.00 86.69 126 ALA A CA 1
ATOM 884 C C . ALA A 1 126 ? -4.608 -9.721 10.374 1.00 86.69 126 ALA A C 1
ATOM 886 O O . ALA A 1 126 ? -4.828 -9.004 11.350 1.00 86.69 126 ALA A O 1
ATOM 887 N N . LEU A 1 127 ? -5.494 -10.644 9.990 1.00 87.31 127 LEU A N 1
ATOM 888 C CA . LEU A 1 127 ? -6.677 -10.924 10.790 1.00 87.31 127 LEU A CA 1
ATOM 889 C C . LEU A 1 127 ? -6.259 -11.593 12.108 1.00 87.31 127 LEU A C 1
ATOM 891 O O . LEU A 1 127 ? -5.419 -12.498 12.104 1.00 87.31 127 LEU A O 1
ATOM 895 N N . PRO A 1 128 ? -6.869 -11.212 13.245 1.00 79.31 128 PRO A N 1
ATOM 896 C CA . PRO A 1 128 ? -6.666 -11.913 14.496 1.00 79.31 128 PRO A CA 1
ATOM 897 C C . PRO A 1 128 ? -6.928 -13.400 14.286 1.00 79.31 128 PRO A C 1
ATOM 899 O O . PRO A 1 128 ? -8.005 -13.799 13.833 1.00 79.31 128 PRO A O 1
ATOM 902 N N . THR A 1 129 ? -5.950 -14.240 14.629 1.00 60.75 129 THR A N 1
ATOM 903 C CA . THR A 1 129 ? -6.221 -15.673 14.760 1.00 60.75 129 THR A CA 1
ATOM 904 C C . THR A 1 129 ? -7.392 -15.814 15.724 1.00 60.75 129 THR A C 1
ATOM 906 O O . THR A 1 129 ? -7.398 -15.173 16.780 1.00 60.75 129 THR A O 1
ATOM 909 N N . LYS A 1 130 ? -8.428 -16.577 15.347 1.00 42.59 130 LYS A N 1
ATOM 910 C CA . LYS A 1 130 ? -9.555 -16.829 16.250 1.00 42.59 130 LYS A CA 1
ATOM 911 C C . LYS A 1 130 ? -8.979 -17.238 17.601 1.00 42.59 130 LYS A C 1
ATOM 913 O O . LYS A 1 130 ? -8.315 -18.269 17.688 1.00 42.59 130 LYS A O 1
ATOM 918 N N . HIS A 1 131 ? -9.212 -16.420 18.627 1.00 37.56 131 HIS A N 1
ATOM 919 C CA . HIS A 1 131 ? -8.931 -16.792 20.007 1.00 37.56 131 HIS A CA 1
ATOM 920 C C . HIS A 1 131 ? -9.467 -18.214 20.218 1.00 37.56 131 HIS A C 1
ATOM 922 O O . HIS A 1 131 ? -10.627 -18.463 19.889 1.00 37.56 131 HIS A O 1
ATOM 928 N N . GLY A 1 132 ? -8.582 -19.107 20.676 1.00 35.34 132 GLY A N 1
ATOM 929 C CA . GLY A 1 132 ? -8.761 -20.548 20.868 1.00 35.34 132 GLY A CA 1
ATOM 930 C C . GLY A 1 132 ? -10.160 -21.096 20.595 1.00 35.34 132 GLY A C 1
ATOM 931 O O . GLY A 1 132 ? -11.077 -20.907 21.394 1.00 35.34 132 GLY A O 1
ATOM 932 N N . TYR A 1 133 ? -10.298 -21.858 19.508 1.00 39.31 133 TYR A N 1
ATOM 933 C CA . TYR A 1 133 ? -11.285 -22.928 19.522 1.00 39.31 133 TYR A CA 1
ATOM 934 C C . TYR A 1 133 ? -10.801 -23.913 20.588 1.00 39.31 133 TYR A C 1
ATOM 936 O O . TYR A 1 133 ? -9.811 -24.615 20.395 1.00 39.31 133 TYR A O 1
ATOM 944 N N . ASP A 1 134 ? -11.434 -23.844 21.753 1.00 41.22 134 ASP A N 1
ATOM 945 C CA . ASP A 1 134 ? -11.454 -24.916 22.735 1.00 41.22 134 ASP A CA 1
ATOM 946 C C . ASP A 1 134 ? -11.592 -26.255 21.988 1.00 41.22 134 ASP A C 1
ATOM 948 O O . ASP A 1 134 ? -12.515 -26.431 21.189 1.00 41.22 134 ASP A O 1
ATOM 952 N N . THR A 1 135 ? -10.634 -27.162 22.177 1.00 42.22 135 THR A N 1
ATOM 953 C CA . THR A 1 135 ? -10.636 -28.489 21.547 1.00 42.22 135 THR A CA 1
ATOM 954 C C . THR A 1 135 ? -11.682 -29.439 22.143 1.00 42.22 135 THR A C 1
ATOM 956 O O . THR A 1 135 ? -11.685 -30.617 21.792 1.00 42.22 135 THR A O 1
ATOM 959 N N . ASP A 1 136 ? -12.587 -28.962 22.998 1.00 48.69 136 ASP A N 1
ATOM 960 C CA . ASP A 1 136 ? -13.550 -29.812 23.700 1.00 48.69 136 ASP A CA 1
ATOM 961 C C . ASP A 1 136 ? -14.906 -29.983 22.976 1.00 48.69 136 ASP A C 1
ATOM 963 O O . ASP A 1 136 ? -15.854 -30.536 23.546 1.00 48.69 136 ASP A O 1
ATOM 967 N N . ASP A 1 137 ? -15.049 -29.589 21.702 1.00 49.00 137 ASP A N 1
ATOM 968 C CA . ASP A 1 137 ? -16.309 -29.785 20.974 1.00 49.00 137 ASP A CA 1
ATOM 969 C C . ASP A 1 137 ? -16.455 -31.186 20.343 1.00 49.00 137 ASP A C 1
ATOM 971 O O . ASP A 1 137 ? -16.223 -31.455 19.170 1.00 49.00 137 ASP A O 1
ATOM 975 N N . ASN A 1 138 ? -16.961 -32.117 21.152 1.00 43.66 138 ASN A N 1
ATOM 976 C CA . ASN A 1 138 ? -17.500 -33.411 20.718 1.00 43.66 138 ASN A CA 1
ATOM 977 C C . ASN A 1 138 ? -18.807 -33.256 19.895 1.00 43.66 138 ASN A C 1
ATOM 979 O O . ASN A 1 138 ? -19.842 -33.841 20.231 1.00 43.66 138 ASN A O 1
ATOM 983 N N . ARG A 1 139 ? -18.806 -32.442 18.830 1.00 43.38 139 ARG A N 1
ATOM 984 C CA . ARG A 1 139 ? -19.939 -32.302 17.903 1.00 43.38 139 ARG A CA 1
ATOM 985 C C . ARG A 1 139 ? -19.693 -33.112 16.624 1.00 43.38 139 ARG A C 1
ATOM 987 O O . ARG A 1 139 ? -18.749 -32.827 15.888 1.00 43.38 139 ARG A O 1
ATOM 994 N N . PRO A 1 140 ? -20.552 -34.092 16.292 1.00 35.31 140 PRO A N 1
ATOM 995 C CA . PRO A 1 140 ? -20.458 -34.803 15.027 1.00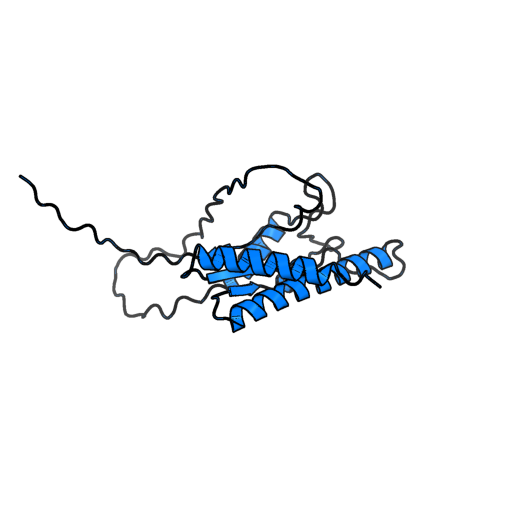 35.31 140 PRO A CA 1
ATOM 996 C C . PRO A 1 140 ? -21.003 -33.907 13.909 1.00 35.31 140 PRO A C 1
ATOM 998 O O . PRO A 1 140 ? -22.212 -33.737 13.770 1.00 35.31 140 PRO A O 1
ATOM 1001 N N . GLY A 1 141 ? -20.107 -33.312 13.122 1.00 32.94 141 GLY A N 1
ATOM 1002 C CA . GLY A 1 141 ? -20.485 -32.517 11.950 1.00 32.94 141 GLY A CA 1
ATOM 1003 C C . GLY A 1 141 ? -19.467 -31.441 11.600 1.00 32.94 141 GLY A C 1
ATOM 1004 O O . GLY A 1 141 ? -19.793 -30.258 11.606 1.00 32.94 141 GLY A O 1
ATOM 1005 N N . GLY A 1 142 ? -18.228 -31.849 11.321 1.00 29.53 142 GLY A N 1
ATOM 1006 C CA . GLY A 1 142 ? -17.182 -30.950 10.850 1.00 29.53 142 GLY A CA 1
ATOM 1007 C C . GLY A 1 142 ? -17.513 -30.378 9.472 1.00 29.53 142 GLY A C 1
ATOM 1008 O O . GLY A 1 142 ? -17.631 -31.118 8.497 1.00 29.53 142 GLY A O 1
ATOM 1009 N N . TRP A 1 143 ? -17.601 -29.054 9.383 1.00 31.73 143 TRP A N 1
ATOM 1010 C CA . TRP A 1 143 ? -17.404 -28.347 8.124 1.00 31.73 143 TRP A CA 1
ATOM 1011 C C . TRP A 1 143 ? -15.915 -28.035 8.026 1.00 31.73 143 TRP A C 1
ATOM 1013 O O . TRP A 1 143 ? -15.407 -27.116 8.665 1.00 31.73 143 TRP A O 1
ATOM 1023 N N . GLY A 1 144 ? -15.206 -28.887 7.284 1.00 28.92 144 GLY A N 1
ATOM 1024 C CA . GLY A 1 144 ? -13.816 -28.660 6.912 1.00 28.92 144 GLY A CA 1
ATOM 1025 C C . GLY A 1 144 ? -13.655 -27.358 6.128 1.00 28.92 144 GLY A C 1
ATOM 1026 O O . GLY A 1 144 ? -14.613 -26.868 5.534 1.00 28.92 144 GLY A O 1
ATOM 1027 N N . ALA A 1 145 ? -12.431 -26.827 6.167 1.00 37.44 145 ALA A N 1
ATOM 1028 C CA . ALA A 1 145 ? -11.924 -25.671 5.428 1.00 37.44 145 ALA A CA 1
ATOM 1029 C C . ALA A 1 145 ? -12.750 -25.324 4.171 1.00 37.44 145 ALA A C 1
ATOM 1031 O O . ALA A 1 145 ? -12.553 -25.885 3.095 1.00 37.44 145 ALA A O 1
ATOM 1032 N N . GLY A 1 146 ? -13.708 -24.412 4.336 1.00 26.27 146 GLY A N 1
ATOM 1033 C CA . GLY A 1 146 ? -14.581 -23.923 3.278 1.00 26.27 146 GLY A CA 1
ATOM 1034 C C . GLY A 1 146 ? -14.187 -22.498 2.931 1.00 26.27 146 GLY A C 1
ATOM 1035 O O . GLY A 1 146 ? -14.219 -21.632 3.799 1.00 26.27 146 GLY A O 1
ATOM 1036 N N . ALA A 1 147 ? -13.784 -22.308 1.675 1.00 29.14 147 ALA A N 1
ATOM 1037 C CA . ALA A 1 147 ? -13.450 -21.056 1.009 1.00 29.14 147 ALA A CA 1
ATOM 1038 C C . ALA A 1 147 ? -14.045 -19.795 1.657 1.00 29.14 147 ALA A C 1
ATOM 1040 O O . ALA A 1 147 ? -15.264 -19.670 1.802 1.00 29.14 147 ALA A O 1
ATOM 1041 N N . ALA A 1 148 ? -13.182 -18.820 1.948 1.00 28.95 148 ALA A N 1
ATOM 1042 C CA . ALA A 1 148 ? -13.602 -17.444 2.148 1.00 28.95 148 ALA A CA 1
ATOM 1043 C C . ALA A 1 148 ? -14.280 -16.956 0.855 1.00 28.95 148 ALA A C 1
ATOM 1045 O O . ALA A 1 148 ? -13.637 -16.543 -0.107 1.00 28.95 148 ALA A O 1
ATOM 1046 N N . HIS A 1 149 ? -15.607 -17.059 0.805 1.00 23.98 149 HIS A N 1
ATOM 1047 C CA . HIS A 1 149 ? -16.428 -16.387 -0.191 1.00 23.98 149 HIS A CA 1
ATOM 1048 C C . HIS A 1 149 ? -16.352 -14.885 0.110 1.00 23.98 149 HIS A C 1
ATOM 1050 O O . HIS A 1 149 ? -17.148 -14.340 0.875 1.00 23.98 149 HIS A O 1
ATOM 1056 N N . LEU A 1 150 ? -15.359 -14.211 -0.470 1.00 27.55 150 LEU A N 1
ATOM 1057 C CA . LEU A 1 150 ? -15.310 -12.755 -0.522 1.00 27.55 150 LEU A CA 1
ATOM 1058 C C . LEU A 1 150 ? -16.467 -12.289 -1.413 1.00 27.55 150 LEU A C 1
ATOM 1060 O O . LEU A 1 150 ? -16.382 -12.280 -2.641 1.00 27.55 150 LEU A O 1
ATOM 1064 N N . SER A 1 151 ? -17.591 -11.936 -0.791 1.00 26.19 151 SER A N 1
ATOM 1065 C CA . SER A 1 151 ? -18.646 -11.189 -1.467 1.00 26.19 151 SER A CA 1
ATOM 1066 C C . SER A 1 151 ? -18.092 -9.810 -1.806 1.00 26.19 151 SER A C 1
ATOM 1068 O O . SER A 1 151 ? -17.960 -8.952 -0.933 1.00 26.19 151 SER A O 1
ATOM 1070 N N . CYS A 1 152 ? -17.763 -9.596 -3.079 1.00 22.62 152 CYS A N 1
ATOM 1071 C CA . CYS A 1 152 ? -17.445 -8.286 -3.629 1.00 22.62 152 CYS A CA 1
ATOM 1072 C C . CYS A 1 152 ? -18.720 -7.426 -3.619 1.00 22.62 152 CYS A C 1
ATOM 1074 O O . CYS A 1 152 ? -19.444 -7.323 -4.610 1.00 22.62 152 CYS A O 1
ATOM 1076 N N . SER A 1 153 ? -19.041 -6.840 -2.470 1.00 27.84 153 SER A N 1
ATOM 1077 C CA . SER A 1 153 ? -20.141 -5.890 -2.351 1.00 27.84 153 SER A CA 1
ATOM 1078 C C . SER A 1 153 ? -19.740 -4.601 -3.067 1.00 27.84 153 SER A C 1
ATOM 1080 O O . SER A 1 153 ? -18.861 -3.869 -2.619 1.00 27.84 153 SER A O 1
ATOM 1082 N N . ARG A 1 154 ? -20.372 -4.336 -4.213 1.00 24.33 154 ARG A N 1
ATOM 1083 C CA . ARG A 1 154 ? -20.244 -3.088 -4.974 1.00 24.33 154 ARG A CA 1
ATOM 1084 C C . ARG A 1 154 ? -20.632 -1.899 -4.086 1.00 24.33 154 ARG A C 1
ATOM 1086 O O . ARG A 1 154 ? -21.815 -1.674 -3.846 1.00 24.33 154 ARG A O 1
ATOM 1093 N N . TRP A 1 155 ? -19.654 -1.102 -3.668 1.00 24.59 155 TRP A N 1
ATOM 1094 C CA . TRP A 1 155 ? -19.888 0.217 -3.083 1.00 24.59 155 TRP A CA 1
ATOM 1095 C C . TRP A 1 155 ? -19.951 1.254 -4.207 1.00 24.59 155 TRP A C 1
ATOM 1097 O O . TRP A 1 155 ? -18.941 1.612 -4.805 1.00 24.59 155 TRP A O 1
ATOM 1107 N N . THR A 1 156 ? -21.151 1.733 -4.538 1.00 27.12 156 THR A N 1
ATOM 1108 C CA . THR A 1 156 ? -21.312 2.932 -5.372 1.00 27.12 156 THR A CA 1
ATOM 1109 C C . THR A 1 156 ? -21.242 4.167 -4.483 1.00 27.12 156 THR A C 1
ATOM 1111 O O . THR A 1 156 ? -22.226 4.500 -3.824 1.00 27.12 156 THR A O 1
ATOM 1114 N N . LEU A 1 157 ? -20.107 4.869 -4.484 1.00 32.31 157 LEU A N 1
ATOM 1115 C CA . LEU A 1 157 ? -20.054 6.258 -4.026 1.00 32.31 157 LEU A CA 1
ATOM 1116 C C . LEU A 1 157 ? -20.431 7.164 -5.204 1.00 32.31 157 LEU A C 1
ATOM 1118 O O . LEU A 1 157 ? -19.822 7.125 -6.274 1.00 32.31 157 LEU A O 1
ATOM 1122 N N . GLY A 1 158 ? -21.518 7.913 -5.034 1.00 27.67 158 GLY A N 1
ATOM 1123 C CA . GLY A 1 158 ? -22.053 8.809 -6.049 1.00 27.67 158 GLY A CA 1
ATOM 1124 C C . GLY A 1 158 ? -21.212 10.074 -6.236 1.00 27.67 158 GLY A C 1
ATOM 1125 O O . GLY A 1 158 ? -20.792 10.690 -5.266 1.00 27.67 158 GLY A O 1
ATOM 1126 N N . GLY A 1 159 ? -21.086 10.495 -7.499 1.00 32.91 159 GLY A N 1
ATOM 1127 C CA . GLY A 1 159 ? -20.995 11.906 -7.895 1.00 32.91 159 GLY A CA 1
ATOM 1128 C C . GLY A 1 159 ? -19.602 12.533 -8.048 1.00 32.91 159 GLY A C 1
ATOM 1129 O O . GLY A 1 159 ? -19.007 12.963 -7.075 1.00 32.91 159 GLY A O 1
ATOM 1130 N N . GLY A 1 160 ? -19.185 12.743 -9.309 1.00 32.28 160 GLY A N 1
ATOM 1131 C CA . GLY A 1 160 ? -18.337 13.880 -9.715 1.00 32.28 160 GLY A CA 1
ATOM 1132 C C . GLY A 1 160 ? -16.818 13.700 -9.608 1.00 32.28 160 GLY A C 1
ATOM 1133 O O . GLY A 1 160 ? -16.200 14.215 -8.689 1.00 32.28 160 GLY A O 1
ATOM 1134 N N . ARG A 1 161 ? -16.211 13.036 -10.601 1.00 28.80 161 ARG A N 1
ATOM 1135 C CA . ARG A 1 161 ? -14.773 12.710 -10.640 1.00 28.80 161 ARG A CA 1
ATOM 1136 C C . ARG A 1 161 ? -13.894 13.915 -10.992 1.00 28.80 161 ARG A C 1
ATOM 1138 O O . ARG A 1 161 ? -14.131 14.563 -12.015 1.00 28.80 161 ARG A O 1
ATOM 1145 N N . SER A 1 162 ? -12.812 14.114 -10.240 1.00 24.34 162 SER A N 1
ATOM 1146 C CA . SER A 1 162 ? -11.631 14.867 -10.693 1.00 24.34 162 SER A CA 1
ATOM 1147 C C . SER A 1 162 ? -10.362 14.022 -10.523 1.00 24.34 162 SER A C 1
ATOM 1149 O O . SER A 1 162 ? -10.358 13.037 -9.795 1.00 24.34 162 SER A O 1
ATOM 1151 N N . VAL A 1 163 ? -9.276 14.387 -11.213 1.00 25.53 163 VAL A N 1
ATOM 1152 C CA . VAL A 1 163 ? -8.038 13.590 -11.397 1.00 25.53 163 VAL A CA 1
ATOM 1153 C C . VAL A 1 163 ? -7.286 13.217 -10.099 1.00 25.53 163 VAL A C 1
ATOM 1155 O O . VAL A 1 163 ? -6.264 12.543 -10.145 1.00 25.53 163 VAL A O 1
ATOM 1158 N N . VAL A 1 164 ? -7.798 13.630 -8.939 1.00 27.44 164 VAL A N 1
ATOM 1159 C CA . VAL A 1 164 ? -7.245 13.377 -7.601 1.00 27.44 164 VAL A CA 1
ATOM 1160 C C . VAL A 1 164 ? -7.915 12.183 -6.892 1.00 27.44 164 VAL A C 1
ATOM 1162 O O . VAL A 1 164 ? -7.473 11.803 -5.812 1.00 27.44 164 VAL A O 1
ATOM 1165 N N . ASP A 1 165 ? -8.936 11.570 -7.505 1.00 22.44 165 ASP A N 1
ATOM 1166 C CA . ASP A 1 165 ? -9.715 10.446 -6.947 1.00 22.44 165 ASP A CA 1
ATOM 1167 C C . ASP A 1 165 ? -9.102 9.050 -7.204 1.00 22.44 165 ASP A C 1
ATOM 1169 O O . ASP A 1 165 ? -9.731 8.036 -6.921 1.00 22.44 165 ASP A O 1
ATOM 1173 N N . TRP A 1 166 ? -7.876 8.961 -7.728 1.00 24.11 166 TRP A N 1
ATOM 1174 C CA . TRP A 1 166 ? -7.268 7.683 -8.142 1.00 24.11 166 TRP A CA 1
ATOM 1175 C C . TRP A 1 166 ? -6.492 6.924 -7.048 1.00 24.11 166 TRP A C 1
ATOM 1177 O O . TRP A 1 166 ? -5.959 5.860 -7.329 1.00 24.11 166 TRP A O 1
ATOM 1187 N N . PHE A 1 167 ? -6.433 7.421 -5.805 1.00 24.91 167 PHE A N 1
ATOM 1188 C CA . PHE A 1 167 ? -5.630 6.811 -4.723 1.00 24.91 167 PHE A CA 1
ATOM 1189 C C . PHE A 1 167 ? -6.436 6.150 -3.588 1.00 24.91 167 PHE A C 1
ATOM 1191 O O . PHE A 1 167 ? -5.890 5.914 -2.511 1.00 24.91 167 PHE A O 1
ATOM 1198 N N . ALA A 1 168 ? -7.723 5.856 -3.786 1.00 27.83 168 ALA A N 1
ATOM 1199 C CA . ALA A 1 168 ? -8.573 5.314 -2.723 1.00 27.83 168 ALA A CA 1
ATOM 1200 C C . ALA A 1 168 ? -9.354 4.063 -3.152 1.00 27.83 168 ALA A C 1
ATOM 1202 O O . ALA A 1 168 ? -10.489 4.163 -3.607 1.00 27.83 168 ALA A O 1
ATOM 1203 N N . ALA A 1 169 ? -8.739 2.899 -2.959 1.00 31.12 169 ALA A N 1
ATOM 1204 C CA . ALA A 1 169 ? -9.344 1.613 -2.585 1.00 31.12 169 ALA A CA 1
ATOM 1205 C C . ALA A 1 169 ? -8.144 0.664 -2.382 1.00 31.12 169 ALA A C 1
ATOM 1207 O O . ALA A 1 169 ? -7.310 0.563 -3.268 1.00 31.12 169 ALA A O 1
ATOM 1208 N N . ASP A 1 170 ? -7.864 0.116 -1.205 1.00 37.53 170 ASP A N 1
ATOM 1209 C CA . ASP A 1 170 ? -8.722 -0.852 -0.538 1.00 37.53 170 ASP A CA 1
ATOM 1210 C C . ASP A 1 170 ? -8.658 -0.706 0.989 1.00 37.53 170 ASP A C 1
ATOM 1212 O O . ASP A 1 170 ? -7.616 -0.854 1.626 1.00 37.53 170 ASP A O 1
ATOM 1216 N N . LEU A 1 171 ? -9.812 -0.417 1.585 1.00 39.91 171 LEU A N 1
ATOM 1217 C CA . LEU A 1 171 ? -10.037 -0.531 3.019 1.00 39.91 171 LEU A CA 1
ATOM 1218 C C . LEU A 1 171 ? -10.843 -1.804 3.250 1.00 39.91 171 LEU A C 1
ATOM 1220 O O . LEU A 1 171 ? -11.963 -1.909 2.744 1.00 39.91 171 LEU A O 1
ATOM 1224 N N . VAL A 1 172 ? -10.319 -2.744 4.033 1.00 44.75 172 VAL A N 1
ATOM 1225 C CA . VAL A 1 172 ? -11.091 -3.922 4.442 1.00 44.75 172 VAL A CA 1
ATOM 1226 C C . VAL A 1 172 ? -11.618 -3.693 5.852 1.00 44.75 172 VAL A C 1
ATOM 1228 O O . VAL A 1 172 ? -10.860 -3.549 6.809 1.00 44.75 172 VAL A O 1
ATOM 1231 N N . VAL A 1 173 ? -12.946 -3.639 5.976 1.00 38.03 173 VAL A N 1
ATOM 1232 C CA . VAL A 1 173 ? -13.650 -3.552 7.261 1.00 38.03 173 VAL A CA 1
ATOM 1233 C C . VAL A 1 173 ? -14.114 -4.956 7.638 1.00 38.03 173 VAL A C 1
ATOM 1235 O O . VAL A 1 173 ? -15.050 -5.487 7.038 1.00 38.03 173 VAL A O 1
ATOM 1238 N N . GLY A 1 174 ? -13.462 -5.569 8.627 1.00 33.97 174 GLY A N 1
ATOM 1239 C CA . GLY A 1 174 ? -13.866 -6.867 9.164 1.00 33.97 174 GLY A CA 1
ATOM 1240 C C . GLY A 1 174 ? -15.021 -6.713 10.156 1.00 33.97 174 GLY A C 1
ATOM 1241 O O . GLY A 1 174 ? -14.850 -6.112 11.217 1.00 33.97 174 GLY A O 1
ATOM 1242 N N . MET A 1 175 ? -16.201 -7.254 9.833 1.00 29.47 175 MET A N 1
ATOM 1243 C CA . MET A 1 175 ? -17.312 -7.394 10.784 1.00 29.47 175 MET A CA 1
ATOM 1244 C C . MET A 1 175 ? -17.358 -8.827 11.327 1.00 29.47 175 MET A C 1
ATOM 1246 O O . MET A 1 175 ? -17.880 -9.721 10.666 1.00 29.47 175 MET A O 1
ATOM 1250 N N . GLU A 1 176 ? -16.893 -9.059 12.555 1.00 36.12 176 GLU A N 1
ATOM 1251 C CA . GLU A 1 176 ? -1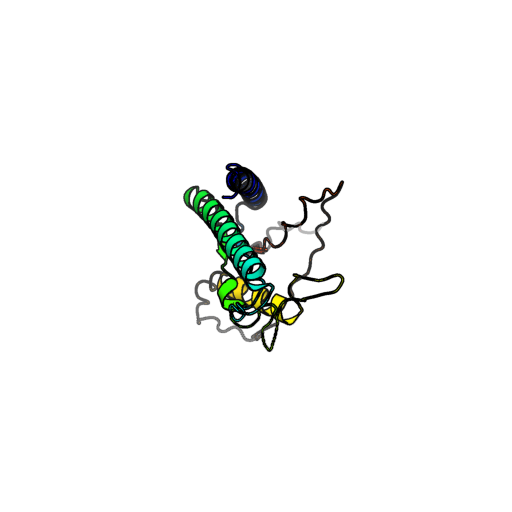7.286 -10.263 13.297 1.00 36.12 176 GLU A CA 1
ATOM 1252 C C . GLU A 1 176 ? -18.673 -10.031 13.920 1.00 36.12 176 GLU A C 1
ATOM 1254 O O . GLU A 1 176 ? -18.814 -9.479 15.012 1.00 36.12 176 GLU A O 1
ATOM 1259 N N . GLN A 1 177 ? -19.738 -10.420 13.214 1.00 30.16 177 GLN A N 1
ATOM 1260 C CA . GLN A 1 177 ? -21.083 -10.423 13.790 1.00 30.16 177 GLN A CA 1
ATOM 1261 C C . GLN A 1 177 ? -21.286 -11.666 14.665 1.00 30.16 177 GLN A C 1
ATOM 1263 O O . GLN A 1 177 ? -21.605 -12.744 14.174 1.00 30.16 177 GLN A O 1
ATOM 1268 N N . ARG A 1 178 ? -21.181 -11.507 15.989 1.00 32.88 178 ARG A N 1
ATOM 1269 C CA . ARG A 1 178 ? -21.946 -12.341 16.929 1.00 32.88 178 ARG A CA 1
ATOM 1270 C C . ARG A 1 178 ? -23.266 -11.640 17.242 1.00 32.88 178 ARG A C 1
ATOM 1272 O O . ARG A 1 178 ? -23.365 -10.900 18.214 1.00 32.88 178 ARG A O 1
ATOM 1279 N N . LEU A 1 179 ? -24.274 -11.888 16.411 1.00 28.72 179 LEU A N 1
ATOM 1280 C CA . LEU A 1 179 ? -25.682 -11.691 16.754 1.00 28.72 179 LEU A CA 1
ATOM 1281 C C . LEU A 1 179 ? -26.439 -12.966 16.378 1.00 28.72 179 LEU A C 1
ATOM 1283 O O . LEU A 1 179 ? -27.031 -13.074 15.310 1.00 28.72 179 LEU A O 1
ATOM 1287 N N . VAL A 1 180 ? -26.381 -13.950 17.273 1.00 33.78 180 VAL A N 1
ATOM 1288 C CA . VAL A 1 180 ? -27.423 -14.974 17.355 1.00 33.78 180 VAL A CA 1
ATOM 1289 C C . VAL A 1 180 ? -28.610 -14.298 18.040 1.00 33.78 180 VAL A C 1
ATOM 1291 O O . VAL A 1 180 ? -28.541 -13.971 19.220 1.00 33.78 180 VAL A O 1
ATOM 1294 N N . GLU A 1 181 ? -29.621 -13.982 17.236 1.00 36.59 181 GLU A N 1
ATOM 1295 C CA . GLU A 1 181 ? -31.044 -14.113 17.558 1.00 36.59 181 GLU A CA 1
ATOM 1296 C C . GLU A 1 181 ? -31.491 -13.673 18.970 1.00 36.59 181 GLU A C 1
ATOM 1298 O O . GLU A 1 181 ? -31.482 -14.436 19.931 1.00 36.59 181 GLU A O 1
ATOM 1303 N N . GLN A 1 182 ? -31.981 -12.435 19.075 1.00 34.09 182 GLN A N 1
ATOM 1304 C CA . GLN A 1 182 ? -32.993 -12.067 20.069 1.00 34.09 182 GLN A CA 1
ATOM 1305 C C . GLN A 1 182 ? -34.216 -11.521 19.332 1.00 34.09 182 GLN A C 1
ATOM 1307 O O . GLN A 1 182 ? -34.471 -10.318 19.303 1.00 34.09 182 GLN A O 1
ATOM 1312 N N . VAL A 1 183 ? -34.955 -12.427 18.695 1.00 37.59 183 VAL A N 1
ATOM 1313 C CA . VAL A 1 183 ? -36.367 -12.205 18.379 1.00 37.59 183 VAL A CA 1
ATOM 1314 C C . VAL A 1 183 ? -37.147 -12.756 19.576 1.00 37.59 183 VAL A C 1
ATOM 1316 O O . VAL A 1 183 ? -37.029 -13.948 19.851 1.00 37.59 183 VAL A O 1
ATOM 1319 N N . PRO A 1 184 ? -37.884 -11.938 20.348 1.00 36.94 184 PRO A N 1
ATOM 1320 C CA . PRO A 1 184 ? -38.787 -12.484 21.347 1.00 36.94 184 PRO A CA 1
ATOM 1321 C C . PRO A 1 184 ? -39.935 -13.213 20.641 1.00 36.94 184 PRO A C 1
ATOM 1323 O O . PRO A 1 184 ? -40.584 -12.655 19.756 1.00 36.94 184 PRO A O 1
ATOM 1326 N N . ASP A 1 185 ? -40.154 -14.462 21.051 1.00 40.12 185 ASP A N 1
ATOM 1327 C CA . ASP A 1 185 ? -41.295 -15.299 20.684 1.00 40.12 185 ASP A CA 1
ATOM 1328 C C . ASP A 1 185 ? -42.610 -14.513 20.788 1.00 40.12 185 ASP A C 1
ATOM 1330 O O . ASP A 1 185 ? -42.969 -14.009 21.857 1.00 40.12 185 ASP A O 1
ATOM 1334 N N . VAL A 1 186 ? -43.363 -14.455 19.690 1.00 45.78 186 VAL A N 1
ATOM 1335 C CA . VAL A 1 186 ? -44.791 -14.131 19.731 1.00 45.78 186 VAL A CA 1
ATOM 1336 C C . VAL A 1 186 ? -45.538 -15.437 19.485 1.00 45.78 186 VAL A C 1
ATOM 1338 O O . VAL A 1 186 ? -45.643 -15.910 18.356 1.00 45.78 186 VAL A O 1
ATOM 1341 N N . ALA A 1 187 ? -46.009 -16.038 20.577 1.00 34.62 187 ALA A N 1
ATOM 1342 C CA . ALA A 1 187 ? -46.867 -17.218 20.573 1.00 34.62 187 ALA A CA 1
ATOM 1343 C C . ALA A 1 187 ? -48.219 -16.942 19.873 1.00 34.62 187 ALA A C 1
ATOM 1345 O O . ALA A 1 187 ? -48.684 -15.798 19.868 1.00 34.62 187 ALA A O 1
ATOM 1346 N N . PRO A 1 188 ? -48.866 -17.971 19.291 1.00 44.75 188 PRO A N 1
ATOM 1347 C CA . PRO A 1 188 ? -50.014 -17.792 18.409 1.00 44.75 188 PRO A CA 1
ATOM 1348 C C . PRO A 1 188 ? -51.336 -17.606 19.169 1.00 44.75 188 PRO A C 1
ATOM 1350 O O . PRO A 1 188 ? -51.546 -18.200 20.229 1.00 44.75 188 PRO A O 1
ATOM 1353 N N . ALA A 1 189 ? -52.246 -16.847 18.554 1.00 43.38 189 ALA A N 1
ATOM 1354 C CA . ALA A 1 189 ? -53.689 -16.868 18.792 1.00 43.38 189 ALA A CA 1
ATOM 1355 C C . ALA A 1 189 ? -54.414 -16.939 17.442 1.00 43.38 189 ALA A C 1
ATOM 1357 O O . ALA A 1 189 ? -53.932 -16.275 16.493 1.00 43.38 189 ALA A O 1
#

Secondary structure (DSSP, 8-state):
---TTHHHHHHHHHHHHHHHHHHH-TTSEEEEE----SB----TTSTTHHHHHHHHHHHHHHHHHHHHHHHHHHHTT--EEEE--HHHHTT-SBTSSS-SB--SSTTTTSB-HHHHHHHHHHHHHHSPP-S---TT---S------------------S---TTGGG---EEEE---------------

Sequence (189 aa):
MAPPGGVSVLAARLANTYASVAAAAPKALILVTGYPYLFETPAATNPNFSTIVAINQATTALNATIAGVVGTLQAAGVNIEYVDVTAAFDGHEIGSAVPFINSTGPDAFHPNAAGYVAYAAALEAALPTKHGYDTDDNRPGGWGAGAAHLSCSRWTLGGGRSVVDWFAADLVVGMEQRLVEQVPDVAPA